Protein AF-A0A1G0B7G6-F1 (afdb_monomer)

Sequence (180 aa):
MRALSLTFMVLAFLVGGFCAGILFKNIDNRMGSDGDPKKTDEVYQLVENAKKQVETFKKQGIDVTKVDDPQIQEYLELIESVPPRWQVDYAGNTGIVLAALALVMVVVAFIKKALVTPLSILVALLSIVLWYITPYMEEGTFSGANPKTIALIACIGLMVCAACAFMSYKLHLKKSQVTV

Radius of gyration: 21.93 Å; Cα contacts (8 Å, |Δi|>4): 231; chains: 1; bounding box: 55×28×69 Å

Nearest PDB structures (foldseek):
  6n1l-assembly1_A  TM=2.478E-01  e=7.508E+00  Borreliella burgdorferi B31
  8i7o-assembly1_B7  TM=2.187E-01  e=4.821E+00  Mus musculus

Secondary structure (DSSP, 8-state):
-HHHHHHHHHHHHHHHHHHHHHHHHHHHHHTT-TT-HHHHHHHHHHHHHHHHHHHHHHHTT--TTS---HHHHHHHHHHHHSPPHHHHHHHHHHHHHHHHHHHHHHHHHHHT-TTHHHHHHHHHHHHHHHHHHSPP----SS-S--HHHHHHHHHHHHHHHHHHHHHHHHHHHHHHHH--

Mean predicted aligned error: 8.17 Å

pLDDT: mean 82.42, std 9.41, range [48.12, 93.75]

Solvent-accessible surface area (backbone atoms only — not comparable to full-atom values): 9173 Å² total; per-residue (Å²): 110,53,68,58,30,51,54,51,18,51,53,22,35,58,54,6,29,47,35,22,48,46,41,36,52,52,50,32,30,51,68,71,20,75,61,38,68,68,49,46,51,52,53,52,50,51,38,52,53,35,49,55,50,55,51,50,41,46,74,72,70,44,62,75,92,76,52,92,44,71,68,58,49,50,37,49,50,50,50,69,67,51,74,60,66,65,41,53,54,51,30,24,54,47,19,42,53,49,26,53,51,50,50,52,36,55,54,33,40,73,72,62,45,77,65,24,48,65,45,23,54,49,47,37,53,51,30,51,51,42,32,68,53,30,55,81,49,76,93,57,99,40,79,77,77,41,50,33,55,40,29,44,51,12,24,56,20,35,37,51,18,23,53,24,39,37,50,33,47,53,52,47,53,56,52,56,66,74,75,110

Structure (mmCIF, N/CA/C/O backbone):
data_AF-A0A1G0B7G6-F1
#
_entry.id   AF-A0A1G0B7G6-F1
#
loop_
_atom_site.group_PDB
_atom_site.id
_atom_site.type_symbol
_atom_site.label_atom_id
_atom_site.label_alt_id
_atom_site.label_comp_id
_atom_site.label_asym_id
_atom_site.label_entity_id
_atom_site.label_seq_id
_atom_site.pdbx_PDB_ins_code
_atom_site.Cartn_x
_atom_site.Cartn_y
_atom_site.Cartn_z
_atom_site.occupancy
_atom_site.B_iso_or_equiv
_atom_site.auth_seq_id
_atom_site.auth_comp_id
_atom_site.auth_asym_id
_atom_site.auth_atom_id
_atom_site.pdbx_PDB_model_num
ATOM 1 N N . MET A 1 1 ? -9.251 -0.229 29.993 1.00 77.94 1 MET A N 1
ATOM 2 C CA . MET A 1 1 ? -8.854 -1.007 28.793 1.00 77.94 1 MET A CA 1
ATOM 3 C C . MET A 1 1 ? -9.493 -0.511 27.500 1.00 77.94 1 MET A C 1
ATOM 5 O O . MET A 1 1 ? -8.747 -0.184 26.595 1.00 77.94 1 MET A O 1
ATOM 9 N N . ARG A 1 2 ? -10.825 -0.369 27.397 1.00 79.38 2 ARG A N 1
ATOM 10 C CA . ARG A 1 2 ? -11.465 0.048 26.132 1.00 79.38 2 ARG A CA 1
ATOM 11 C C . ARG A 1 2 ? -11.004 1.412 25.587 1.00 79.38 2 ARG A C 1
ATOM 13 O O . ARG A 1 2 ? -10.748 1.526 24.394 1.00 79.38 2 ARG A O 1
ATOM 20 N N . ALA A 1 3 ? -10.902 2.426 26.449 1.00 81.88 3 ALA A N 1
ATOM 21 C CA . ALA A 1 3 ? -10.432 3.756 26.048 1.00 81.88 3 ALA A CA 1
ATOM 22 C C . ALA A 1 3 ? -9.011 3.698 25.464 1.00 81.88 3 ALA A C 1
ATOM 24 O O . ALA A 1 3 ? -8.780 4.215 24.382 1.00 81.88 3 ALA A O 1
ATOM 25 N N . LEU A 1 4 ? -8.114 2.949 26.115 1.00 85.19 4 LEU A N 1
ATOM 26 C CA . LEU A 1 4 ? -6.748 2.716 25.647 1.00 85.19 4 LEU A CA 1
ATOM 27 C C . LEU A 1 4 ? -6.724 2.088 24.241 1.00 85.19 4 LEU A C 1
ATOM 29 O O . LEU A 1 4 ? -6.042 2.593 23.357 1.00 85.19 4 LEU A O 1
ATOM 33 N N . SER A 1 5 ? -7.518 1.035 24.002 1.00 85.38 5 SER A N 1
ATOM 34 C CA . SER A 1 5 ? -7.620 0.411 22.673 1.00 85.38 5 SER A CA 1
ATOM 35 C C . SER A 1 5 ? -8.183 1.355 21.606 1.00 85.38 5 SER A C 1
ATOM 37 O O . SER A 1 5 ? -7.753 1.283 20.463 1.00 85.38 5 SER A O 1
ATOM 39 N N . LEU A 1 6 ? -9.100 2.265 21.956 1.00 86.06 6 LEU A N 1
ATOM 40 C CA . LEU A 1 6 ? -9.596 3.276 21.014 1.00 86.06 6 LEU A CA 1
ATOM 41 C C . LEU A 1 6 ? -8.517 4.315 20.683 1.00 86.06 6 LEU A C 1
ATOM 43 O O . LEU A 1 6 ? -8.366 4.668 19.519 1.00 86.06 6 LEU A O 1
ATOM 47 N N . THR A 1 7 ? -7.736 4.761 21.670 1.00 88.56 7 THR A N 1
ATOM 48 C CA . THR A 1 7 ? -6.619 5.689 21.442 1.00 88.56 7 THR A CA 1
ATOM 49 C C . THR A 1 7 ? -5.568 5.076 20.517 1.00 88.56 7 THR A C 1
ATOM 51 O O . THR A 1 7 ? -5.202 5.692 19.519 1.00 88.56 7 THR A O 1
ATOM 54 N N . PHE A 1 8 ? -5.131 3.842 20.793 1.00 89.31 8 PHE A N 1
ATOM 55 C CA . PHE A 1 8 ? -4.179 3.138 19.928 1.00 89.31 8 PHE A CA 1
ATOM 56 C C . PHE A 1 8 ? -4.735 2.891 18.526 1.00 89.31 8 PHE A C 1
ATOM 58 O O . PHE A 1 8 ? -4.009 3.070 17.555 1.00 89.31 8 PHE A O 1
ATOM 65 N N . MET A 1 9 ? -6.020 2.549 18.407 1.00 92.00 9 MET A N 1
ATOM 66 C CA . MET A 1 9 ? -6.686 2.393 17.113 1.00 92.00 9 MET A CA 1
ATOM 67 C C . MET A 1 9 ? -6.613 3.680 16.283 1.00 92.00 9 MET A C 1
ATOM 69 O O . MET A 1 9 ? -6.248 3.625 15.114 1.00 92.00 9 MET A O 1
ATOM 73 N N . VAL A 1 10 ? -6.923 4.839 16.877 1.00 91.00 10 VAL A N 1
ATOM 74 C CA . VAL A 1 10 ? -6.877 6.130 16.170 1.00 91.00 10 VAL A CA 1
ATOM 75 C C . VAL A 1 10 ? -5.448 6.478 15.755 1.00 91.00 10 VAL A C 1
ATOM 77 O O . VAL A 1 10 ? -5.235 6.855 14.608 1.00 91.00 10 VAL A O 1
ATOM 80 N N . LEU A 1 11 ? -4.460 6.301 16.636 1.00 92.31 11 LEU A N 1
ATOM 81 C CA . LEU A 1 11 ? -3.053 6.555 16.297 1.00 92.31 11 LEU A CA 1
ATOM 82 C C . LEU A 1 11 ? -2.561 5.636 15.170 1.00 92.31 11 LEU A C 1
ATOM 84 O O . LEU A 1 11 ? -1.946 6.101 14.213 1.00 92.31 11 LEU A O 1
ATOM 88 N N . ALA A 1 12 ? -2.881 4.344 15.250 1.00 91.06 12 ALA A N 1
ATOM 89 C CA . ALA A 1 12 ? -2.509 3.364 14.238 1.00 91.06 12 ALA A CA 1
ATOM 90 C C . ALA A 1 12 ? -3.203 3.636 12.893 1.00 91.06 12 ALA A C 1
ATOM 92 O O . ALA A 1 12 ? -2.583 3.485 11.842 1.00 91.06 12 ALA A O 1
ATOM 93 N N . PHE A 1 13 ? -4.456 4.105 12.916 1.00 91.62 13 PHE A N 1
ATOM 94 C CA . PHE A 1 13 ? -5.159 4.587 11.729 1.00 91.62 13 PHE A CA 1
ATOM 95 C C . PHE A 1 13 ? -4.497 5.827 11.126 1.00 91.62 13 PHE A C 1
ATOM 97 O O . PHE A 1 13 ? -4.323 5.875 9.914 1.00 91.62 13 PHE A O 1
ATOM 104 N N . LEU A 1 14 ? -4.114 6.816 11.936 1.00 92.25 14 LEU A N 1
ATOM 105 C CA . LEU A 1 14 ? -3.483 8.034 11.424 1.00 92.25 14 LEU A CA 1
ATOM 106 C C . LEU A 1 14 ? -2.174 7.720 10.700 1.00 92.25 14 LEU A C 1
ATOM 108 O O . LEU A 1 14 ? -1.944 8.252 9.622 1.00 92.25 14 LEU A O 1
ATOM 112 N N . VAL A 1 15 ? -1.355 6.819 11.244 1.00 92.06 15 VAL A N 1
ATOM 113 C CA . VAL A 1 15 ? -0.114 6.391 10.585 1.00 92.06 15 VAL A CA 1
ATOM 114 C C . VAL A 1 15 ? -0.421 5.504 9.376 1.00 92.06 15 VAL A C 1
ATOM 116 O O . VAL A 1 15 ? -0.043 5.825 8.252 1.00 92.06 15 VAL A O 1
ATOM 119 N N . GLY A 1 16 ? -1.141 4.398 9.581 1.00 88.50 16 GLY A N 1
ATOM 120 C CA . GLY A 1 16 ? -1.346 3.392 8.541 1.00 88.50 16 GLY A CA 1
ATOM 121 C C . GLY A 1 16 ? -2.246 3.862 7.397 1.00 88.50 16 GLY A C 1
ATOM 122 O O . GLY A 1 16 ? -1.955 3.615 6.230 1.00 88.50 16 GLY A O 1
ATOM 123 N N . GLY A 1 17 ? -3.317 4.584 7.724 1.00 87.69 17 GLY A N 1
ATOM 124 C CA . GLY A 1 17 ? -4.255 5.158 6.764 1.00 87.69 17 GLY A CA 1
ATOM 125 C C . GLY A 1 17 ? -3.644 6.296 5.951 1.00 87.69 17 GLY A C 1
ATOM 126 O O . GLY A 1 17 ? -3.874 6.357 4.746 1.00 87.69 17 GLY A O 1
ATOM 127 N N . PHE A 1 18 ? -2.815 7.150 6.565 1.00 89.69 18 PHE A N 1
ATOM 128 C CA . PHE A 1 18 ? -2.079 8.174 5.822 1.00 89.69 18 PHE A CA 1
ATOM 129 C C . PHE A 1 18 ? -1.090 7.535 4.844 1.00 89.69 18 PHE A C 1
ATOM 131 O O . PHE A 1 18 ? -1.139 7.848 3.658 1.00 89.69 18 PHE A O 1
ATOM 138 N N . CYS A 1 19 ? -0.270 6.580 5.301 1.00 88.94 19 CYS A N 1
ATOM 139 C CA . CYS A 1 19 ? 0.670 5.852 4.441 1.00 88.94 19 CYS A CA 1
ATOM 140 C C . CYS A 1 19 ? -0.028 5.125 3.278 1.00 88.94 19 CYS A C 1
ATOM 142 O O . CYS A 1 19 ? 0.453 5.191 2.150 1.00 88.94 19 CYS A O 1
ATOM 144 N N . ALA A 1 20 ? -1.174 4.478 3.522 1.00 87.44 20 ALA A N 1
ATOM 145 C CA . ALA A 1 20 ? -1.963 3.841 2.466 1.00 87.44 20 ALA A CA 1
ATOM 146 C C . ALA A 1 20 ? -2.525 4.862 1.460 1.00 87.44 20 ALA A C 1
ATOM 148 O O . ALA A 1 20 ? -2.499 4.619 0.256 1.00 87.44 20 ALA A O 1
ATOM 149 N N . GLY A 1 21 ? -3.005 6.013 1.941 1.00 84.12 21 GLY A N 1
ATOM 150 C CA . GLY A 1 21 ? -3.612 7.048 1.102 1.00 84.12 21 GLY A CA 1
ATOM 151 C C . GLY A 1 21 ? -2.616 7.815 0.228 1.00 84.12 21 GLY A C 1
ATOM 152 O O . GLY A 1 21 ? -2.961 8.208 -0.884 1.00 84.12 21 GLY A O 1
ATOM 153 N N . ILE A 1 22 ? -1.377 8.014 0.690 1.00 86.12 22 ILE A N 1
ATOM 154 C CA . ILE A 1 22 ? -0.333 8.705 -0.090 1.00 86.12 22 ILE A CA 1
ATOM 155 C C . ILE A 1 22 ? 0.444 7.778 -1.031 1.00 86.12 22 ILE A C 1
ATOM 157 O O . ILE A 1 22 ? 1.288 8.260 -1.786 1.00 86.12 22 ILE A O 1
ATOM 161 N N . LEU A 1 23 ? 0.183 6.466 -0.991 1.00 84.69 23 LEU A N 1
ATOM 162 C CA . LEU A 1 23 ? 0.963 5.461 -1.715 1.00 84.69 23 LEU A CA 1
ATOM 163 C C . LEU A 1 23 ? 1.022 5.745 -3.224 1.00 84.69 23 LEU A C 1
ATOM 165 O O . LEU A 1 23 ? 2.101 5.708 -3.803 1.00 84.69 23 LEU A O 1
ATOM 169 N N . PHE A 1 24 ? -0.117 6.094 -3.831 1.00 80.75 24 PHE A N 1
ATOM 170 C CA . PHE A 1 24 ? -0.214 6.444 -5.252 1.00 80.75 24 PHE A CA 1
ATOM 171 C C . PHE A 1 24 ? 0.695 7.627 -5.615 1.00 80.75 24 PHE A C 1
ATOM 173 O O . PHE A 1 24 ? 1.560 7.505 -6.472 1.00 80.75 24 PHE A O 1
ATOM 180 N N . LYS A 1 25 ? 0.595 8.734 -4.866 1.00 80.00 25 LYS A N 1
ATOM 181 C CA . LYS A 1 25 ? 1.437 9.920 -5.087 1.00 80.00 25 LYS A CA 1
ATOM 182 C C . LYS A 1 25 ? 2.924 9.624 -4.908 1.00 80.00 25 LYS A C 1
ATOM 184 O O . LYS A 1 25 ? 3.750 10.182 -5.616 1.00 80.00 25 LYS A O 1
ATOM 189 N N . ASN A 1 26 ? 3.277 8.760 -3.956 1.00 82.56 26 ASN A N 1
ATOM 190 C CA . ASN A 1 26 ? 4.670 8.370 -3.756 1.00 82.56 26 ASN A CA 1
ATOM 191 C C . ASN A 1 26 ? 5.207 7.533 -4.924 1.00 82.56 26 ASN A C 1
ATOM 193 O O . ASN A 1 26 ? 6.376 7.665 -5.277 1.00 82.56 26 ASN A O 1
ATOM 197 N N . ILE A 1 27 ? 4.367 6.679 -5.512 1.00 77.62 27 ILE A N 1
ATOM 198 C CA . ILE A 1 27 ? 4.718 5.915 -6.709 1.00 77.62 27 ILE A CA 1
ATOM 199 C C . ILE A 1 27 ? 4.919 6.863 -7.901 1.00 77.62 27 ILE A C 1
ATOM 201 O O . ILE A 1 27 ? 5.975 6.810 -8.526 1.00 77.62 27 ILE A O 1
ATOM 205 N N . ASP A 1 28 ? 3.985 7.783 -8.152 1.00 75.88 28 ASP A N 1
ATOM 206 C CA . ASP A 1 28 ? 4.083 8.741 -9.264 1.00 75.88 28 ASP A CA 1
ATOM 207 C C . ASP A 1 28 ? 5.302 9.661 -9.157 1.00 75.88 28 ASP A C 1
ATOM 209 O O . ASP A 1 28 ? 6.012 9.892 -10.138 1.00 75.88 28 ASP A O 1
ATOM 213 N N . ASN A 1 29 ? 5.585 10.166 -7.954 1.00 76.06 29 ASN A N 1
ATOM 214 C CA . ASN A 1 29 ? 6.753 11.013 -7.716 1.00 76.06 29 ASN A CA 1
ATOM 215 C C . ASN A 1 29 ? 8.062 10.264 -7.986 1.00 76.06 29 ASN A C 1
ATOM 217 O O . ASN A 1 29 ? 9.001 10.841 -8.529 1.00 76.06 29 ASN A O 1
ATOM 221 N N . ARG A 1 30 ? 8.125 8.968 -7.654 1.00 74.75 30 ARG A N 1
ATOM 222 C CA . ARG A 1 30 ? 9.309 8.144 -7.922 1.00 74.75 30 ARG A CA 1
ATOM 223 C C . ARG A 1 30 ? 9.503 7.797 -9.392 1.00 74.75 30 ARG A C 1
ATOM 225 O O . ARG A 1 30 ? 10.630 7.540 -9.791 1.00 74.75 30 ARG A O 1
ATOM 232 N N . MET A 1 31 ? 8.448 7.865 -10.198 1.00 72.44 31 MET A N 1
ATOM 233 C CA . MET A 1 31 ? 8.542 7.780 -11.658 1.00 72.44 31 MET A CA 1
ATOM 234 C C . MET A 1 31 ? 8.931 9.125 -12.305 1.00 72.44 31 MET A C 1
ATOM 236 O O . MET A 1 31 ? 8.799 9.277 -13.515 1.00 72.44 31 MET A O 1
ATOM 240 N N . GLY A 1 32 ? 9.345 10.136 -11.526 1.00 69.88 32 GLY A N 1
ATOM 241 C CA . GLY A 1 32 ? 9.714 11.461 -12.043 1.00 69.88 32 GLY A CA 1
ATOM 242 C C . GLY A 1 32 ? 8.537 12.253 -12.621 1.00 69.88 32 GLY A C 1
ATOM 243 O O . GLY A 1 32 ? 8.725 13.234 -13.340 1.00 69.88 32 GLY A O 1
ATOM 244 N N . SER A 1 33 ? 7.309 11.817 -12.331 1.00 68.50 33 SER A N 1
ATOM 245 C CA . SER A 1 33 ? 6.094 12.407 -12.891 1.00 68.50 33 SER A CA 1
ATOM 246 C C . SER A 1 33 ? 5.519 13.528 -12.023 1.00 68.50 33 SER A C 1
ATOM 248 O O . SER A 1 33 ? 4.622 14.226 -12.476 1.00 68.50 33 SER A O 1
ATOM 250 N N . ASP A 1 34 ? 6.009 13.722 -10.792 1.00 69.44 34 ASP A N 1
ATOM 251 C CA . ASP A 1 34 ? 5.495 14.699 -9.809 1.00 69.44 34 ASP A CA 1
ATOM 252 C C . ASP A 1 34 ? 3.969 14.613 -9.562 1.00 69.44 34 ASP A C 1
ATOM 254 O O . ASP A 1 34 ? 3.322 15.598 -9.197 1.00 69.44 34 ASP A O 1
ATOM 258 N N . GLY A 1 35 ? 3.363 13.443 -9.796 1.00 65.50 35 GLY A N 1
ATOM 259 C CA . GLY A 1 35 ? 1.908 13.263 -9.754 1.00 65.50 35 GLY A CA 1
ATOM 260 C C . GLY A 1 35 ? 1.153 13.848 -10.956 1.00 65.50 35 GLY A 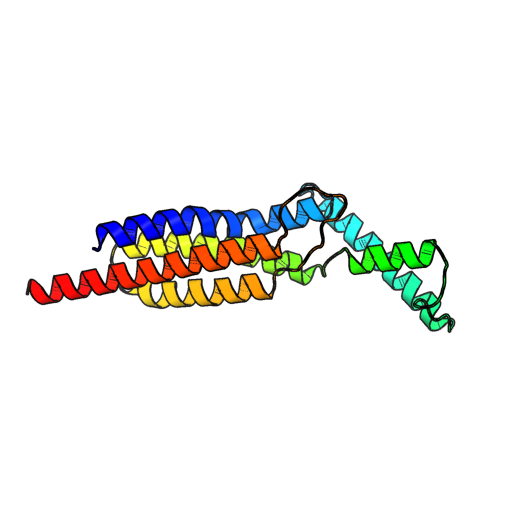C 1
ATOM 261 O O . GLY A 1 35 ? -0.073 13.953 -10.898 1.00 65.50 35 GLY A O 1
ATOM 262 N N . ASP A 1 36 ? 1.851 14.245 -12.027 1.00 74.19 36 ASP A N 1
ATOM 263 C CA . ASP A 1 36 ? 1.252 14.612 -13.310 1.00 74.19 36 ASP A CA 1
ATOM 264 C C . ASP A 1 36 ? 0.989 13.347 -14.149 1.00 74.19 36 ASP A C 1
ATOM 266 O O . ASP A 1 36 ? 1.938 12.728 -14.649 1.00 74.19 36 ASP A O 1
ATOM 270 N N . PRO A 1 37 ? -0.286 12.970 -14.363 1.00 72.19 37 PRO A N 1
ATOM 271 C CA . PRO A 1 37 ? -0.631 11.771 -15.119 1.00 72.19 37 PRO A CA 1
ATOM 272 C C . PRO A 1 37 ? -0.104 11.799 -16.560 1.00 72.19 37 PRO A C 1
ATOM 274 O O . P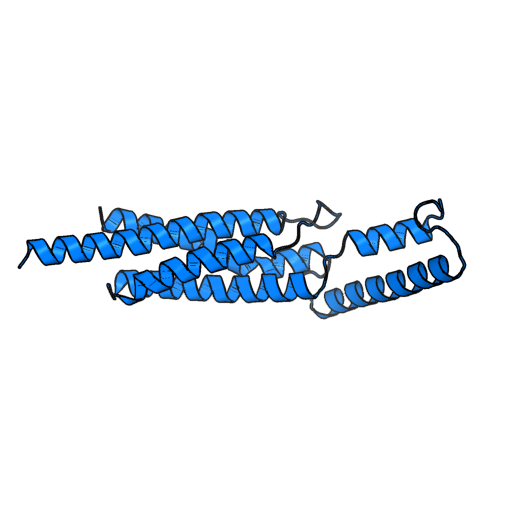RO A 1 37 ? 0.163 10.741 -17.124 1.00 72.19 37 PRO A O 1
ATOM 277 N N . LYS A 1 38 ? 0.103 12.984 -17.156 1.00 76.94 38 LYS A N 1
ATOM 278 C CA . LYS A 1 38 ? 0.645 13.095 -18.520 1.00 76.94 38 LYS A CA 1
ATOM 279 C C . LYS A 1 38 ? 2.103 12.657 -18.588 1.00 76.94 38 LYS A C 1
ATOM 281 O O . LYS A 1 38 ? 2.470 11.917 -19.494 1.00 76.94 38 LYS A O 1
ATOM 286 N N . LYS A 1 39 ? 2.916 13.061 -17.608 1.00 78.00 39 LYS A N 1
ATOM 287 C CA . LYS A 1 39 ? 4.318 12.633 -17.514 1.00 78.00 39 LYS A CA 1
ATOM 288 C C . LYS A 1 39 ? 4.419 11.134 -17.245 1.00 78.00 39 LYS A C 1
ATOM 290 O O . LYS A 1 39 ? 5.270 10.463 -17.818 1.00 78.00 39 LYS A O 1
ATOM 295 N N . THR A 1 40 ? 3.521 10.593 -16.424 1.00 76.81 40 THR A N 1
ATOM 296 C CA . THR A 1 40 ? 3.454 9.146 -16.183 1.00 76.81 40 THR A CA 1
ATOM 297 C C . THR A 1 40 ? 3.136 8.379 -17.468 1.00 76.81 40 THR A C 1
ATOM 299 O O . THR A 1 40 ? 3.770 7.364 -17.754 1.00 76.81 40 THR A O 1
ATOM 302 N N . ASP A 1 41 ? 2.206 8.880 -18.285 1.00 80.56 41 ASP A N 1
ATOM 303 C CA . ASP A 1 41 ? 1.911 8.301 -19.598 1.00 80.56 41 ASP A CA 1
ATOM 304 C C . ASP A 1 41 ? 3.106 8.379 -20.563 1.00 80.56 41 ASP A C 1
ATOM 306 O O . ASP A 1 41 ? 3.379 7.404 -21.265 1.00 80.56 41 ASP A O 1
ATOM 310 N N . GLU A 1 42 ? 3.852 9.487 -20.572 1.00 82.38 42 GLU A N 1
ATOM 311 C CA . GLU A 1 42 ? 5.079 9.633 -21.369 1.00 82.38 42 GLU A CA 1
ATOM 312 C C . GLU A 1 42 ? 6.147 8.603 -20.969 1.00 82.38 42 GLU A C 1
ATOM 314 O O . GLU A 1 42 ? 6.714 7.936 -21.837 1.00 82.38 42 GLU A O 1
ATOM 319 N N . VAL A 1 43 ? 6.368 8.390 -19.666 1.00 81.69 43 VAL A N 1
ATOM 320 C CA . VAL A 1 43 ? 7.292 7.358 -19.158 1.00 81.69 43 VAL A CA 1
ATOM 321 C C . VAL A 1 43 ? 6.861 5.966 -19.625 1.00 81.69 43 VAL A C 1
ATOM 323 O O . VAL A 1 43 ? 7.681 5.194 -20.127 1.00 81.69 43 VAL A O 1
ATOM 326 N N . TYR A 1 44 ? 5.568 5.644 -19.541 1.00 82.75 44 TYR A N 1
ATOM 327 C CA . TYR A 1 44 ? 5.067 4.356 -20.022 1.00 82.75 44 TYR A CA 1
ATOM 328 C C . TYR A 1 44 ? 5.198 4.185 -21.541 1.00 82.75 44 TYR A C 1
ATOM 330 O O . TYR A 1 44 ? 5.496 3.078 -21.996 1.00 82.75 44 TYR A O 1
ATOM 338 N N . GLN A 1 45 ? 5.043 5.252 -22.330 1.00 84.44 45 GLN A N 1
ATOM 339 C CA . GLN A 1 45 ? 5.292 5.211 -23.774 1.00 84.44 45 GLN A CA 1
ATOM 340 C C . GLN A 1 45 ? 6.770 4.969 -24.099 1.00 84.44 45 GLN A C 1
ATOM 342 O O . GLN A 1 45 ? 7.077 4.176 -24.992 1.00 84.44 45 GLN A O 1
ATOM 347 N N . LEU A 1 46 ? 7.693 5.599 -23.363 1.00 84.06 46 LEU A N 1
ATOM 348 C CA . LEU A 1 46 ? 9.131 5.363 -23.516 1.00 84.06 46 LEU A CA 1
ATOM 349 C C . LEU A 1 46 ? 9.490 3.900 -23.225 1.00 84.06 46 LEU A C 1
ATOM 351 O O . LEU A 1 46 ? 10.186 3.274 -24.024 1.00 84.06 46 LEU A O 1
ATOM 355 N N . VAL A 1 47 ? 8.943 3.324 -22.150 1.00 84.75 47 VAL A N 1
ATOM 356 C CA . VAL A 1 47 ? 9.124 1.902 -21.808 1.00 84.75 47 VAL A CA 1
ATOM 357 C C . VAL A 1 47 ? 8.553 0.985 -22.892 1.00 84.75 47 VAL A C 1
ATOM 359 O O . VAL A 1 47 ? 9.163 -0.030 -23.227 1.00 84.75 47 VAL A O 1
ATOM 362 N N . GLU A 1 48 ? 7.393 1.306 -23.468 1.00 87.25 48 GLU A N 1
ATOM 363 C CA . GLU A 1 48 ? 6.806 0.495 -24.540 1.00 87.25 48 GLU A CA 1
ATOM 364 C C . GLU A 1 48 ? 7.654 0.534 -25.821 1.00 87.25 48 GLU A C 1
ATOM 366 O O . GLU A 1 48 ? 7.875 -0.499 -26.460 1.00 87.25 48 GLU A O 1
ATOM 371 N N . ASN A 1 49 ? 8.184 1.707 -26.171 1.00 86.31 49 ASN A N 1
ATOM 372 C CA . ASN A 1 49 ? 9.096 1.866 -27.301 1.00 86.31 49 ASN A CA 1
ATOM 373 C C . ASN A 1 49 ? 10.417 1.123 -27.064 1.00 86.31 49 ASN A C 1
ATOM 375 O O . ASN A 1 49 ? 10.876 0.404 -27.953 1.00 86.31 49 ASN A O 1
ATOM 379 N N . ALA A 1 50 ? 10.985 1.222 -25.859 1.00 83.00 50 ALA A N 1
ATOM 380 C CA . ALA A 1 50 ? 12.165 0.466 -25.448 1.00 83.00 50 ALA A CA 1
ATOM 381 C C . ALA A 1 50 ? 11.924 -1.051 -25.558 1.00 83.00 50 ALA A C 1
ATOM 383 O O . ALA A 1 50 ? 12.727 -1.765 -26.158 1.00 83.00 50 ALA A O 1
ATOM 384 N N . LYS A 1 51 ? 10.769 -1.552 -25.092 1.00 83.75 51 LYS A N 1
ATOM 385 C CA . LYS A 1 51 ? 10.388 -2.971 -25.232 1.00 83.75 51 LYS A CA 1
ATOM 386 C C . LYS A 1 51 ? 10.326 -3.415 -26.691 1.00 83.75 51 LYS A C 1
ATOM 388 O O . LYS A 1 51 ? 10.872 -4.465 -27.021 1.00 83.75 51 LYS A O 1
ATOM 393 N N . LYS A 1 52 ? 9.715 -2.617 -27.573 1.00 86.88 52 LYS A N 1
ATOM 394 C CA . LYS A 1 52 ? 9.645 -2.915 -29.017 1.00 86.88 52 LYS A CA 1
ATOM 395 C C . LYS A 1 52 ? 11.031 -2.972 -29.662 1.00 86.88 52 LYS A C 1
ATOM 397 O O . LYS A 1 52 ? 11.283 -3.856 -30.484 1.00 86.88 52 LYS A O 1
ATOM 402 N N . GLN A 1 53 ? 11.936 -2.069 -29.285 1.00 82.12 53 GLN A N 1
ATOM 403 C CA . GLN A 1 53 ? 13.315 -2.080 -29.777 1.00 82.12 53 GLN A CA 1
ATOM 404 C C . GLN A 1 53 ? 14.077 -3.316 -29.286 1.00 82.12 53 GLN A C 1
ATOM 406 O O . GLN A 1 53 ? 14.628 -4.054 -30.102 1.00 82.12 53 GLN A O 1
ATOM 411 N N . VAL A 1 54 ? 14.012 -3.625 -27.987 1.00 82.31 54 VAL A N 1
ATOM 412 C CA . VAL A 1 54 ? 14.626 -4.829 -27.400 1.00 82.31 54 VAL A CA 1
ATOM 413 C C . VAL A 1 54 ? 14.085 -6.111 -28.047 1.00 82.31 54 VAL A C 1
ATOM 415 O O . VAL A 1 54 ? 14.855 -7.017 -28.365 1.00 82.31 54 VAL A O 1
ATOM 418 N N . GLU A 1 55 ? 12.778 -6.205 -28.303 1.00 85.06 55 GLU A N 1
ATOM 419 C CA . GLU A 1 55 ? 12.192 -7.337 -29.032 1.00 85.06 55 GLU A CA 1
ATOM 420 C C . GLU A 1 55 ? 12.681 -7.434 -30.481 1.00 85.06 55 GLU A C 1
ATOM 422 O O . GLU A 1 55 ? 12.862 -8.540 -30.993 1.00 85.06 55 GLU A O 1
ATOM 427 N N . THR A 1 56 ? 12.904 -6.300 -31.145 1.00 84.44 56 THR A N 1
ATOM 428 C CA . THR A 1 56 ? 13.439 -6.264 -32.512 1.00 84.44 56 THR A CA 1
ATOM 429 C C . THR A 1 56 ? 14.874 -6.786 -32.541 1.00 84.44 56 THR A C 1
ATOM 431 O O . THR A 1 56 ? 15.176 -7.657 -33.357 1.00 84.44 56 THR A O 1
ATOM 434 N N . PHE A 1 57 ? 15.723 -6.363 -31.599 1.00 80.12 57 PHE A N 1
ATOM 435 C CA . PHE A 1 57 ? 17.080 -6.896 -31.446 1.00 80.12 57 PHE A CA 1
ATOM 436 C C . PHE A 1 57 ? 17.079 -8.402 -31.132 1.00 80.12 57 PHE A C 1
ATOM 438 O O . PHE A 1 57 ? 17.799 -9.164 -31.778 1.00 80.12 57 PHE A O 1
ATOM 445 N N . LYS A 1 58 ? 16.193 -8.875 -30.239 1.00 80.25 58 LYS A N 1
ATOM 446 C CA . LYS A 1 58 ? 16.021 -10.320 -29.979 1.00 80.25 58 LYS A CA 1
ATOM 447 C C . LYS A 1 58 ? 15.638 -11.095 -31.241 1.00 80.25 58 LYS A C 1
ATOM 449 O O . LYS A 1 58 ? 16.188 -12.164 -31.496 1.00 80.25 58 LYS A O 1
ATOM 454 N N . LYS A 1 59 ? 14.710 -10.567 -32.048 1.00 84.06 59 LYS A N 1
ATOM 455 C CA . LYS A 1 59 ? 14.278 -11.187 -33.317 1.00 84.06 59 LYS A CA 1
ATOM 456 C C . LYS A 1 59 ? 15.387 -11.217 -34.371 1.00 84.06 59 LYS A C 1
ATOM 458 O O . LYS A 1 59 ? 15.387 -12.113 -35.208 1.00 84.06 59 LYS A O 1
ATOM 463 N N . GLN A 1 60 ? 16.334 -10.284 -34.312 1.00 80.62 60 GLN A N 1
ATOM 464 C CA . GLN A 1 60 ? 17.536 -10.267 -35.152 1.00 80.62 60 GLN A CA 1
ATOM 465 C C . GLN A 1 60 ? 18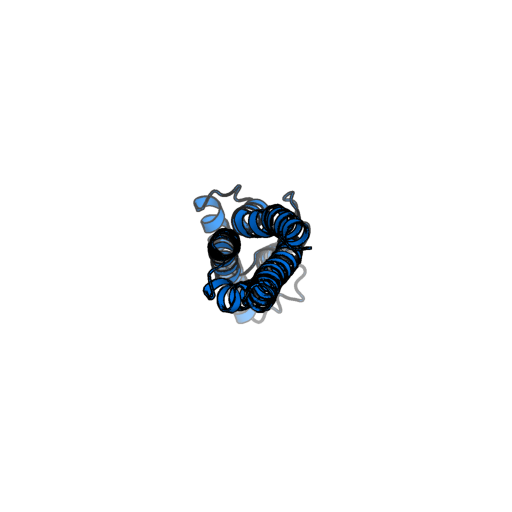.622 -11.252 -34.677 1.00 80.62 60 GLN A C 1
ATOM 467 O O . GLN A 1 60 ? 19.681 -11.333 -35.293 1.00 80.62 60 GLN A O 1
ATOM 472 N N . GLY A 1 61 ? 18.371 -12.023 -33.611 1.00 72.94 61 GLY A N 1
ATOM 473 C CA . GLY A 1 61 ? 19.321 -12.993 -33.060 1.00 72.94 61 GLY A CA 1
ATOM 474 C C . GLY A 1 61 ? 20.391 -12.372 -32.160 1.00 72.94 61 GLY A C 1
ATOM 475 O O . GLY A 1 61 ? 21.339 -13.058 -31.783 1.00 72.94 61 GLY A O 1
ATOM 476 N N . ILE A 1 62 ? 20.247 -11.092 -31.806 1.00 72.25 62 ILE A N 1
ATOM 477 C CA . ILE A 1 62 ? 21.155 -10.389 -30.904 1.00 72.25 62 ILE A CA 1
ATOM 478 C C . ILE A 1 62 ? 20.750 -10.724 -29.462 1.00 72.25 62 ILE A C 1
ATOM 480 O O . ILE A 1 62 ? 19.630 -10.440 -29.027 1.00 72.25 62 ILE A O 1
ATOM 484 N N . ASP A 1 63 ? 21.666 -11.335 -28.708 1.00 69.56 63 ASP A N 1
ATOM 485 C CA . ASP A 1 63 ? 21.484 -11.576 -27.276 1.00 69.56 63 ASP A CA 1
ATOM 486 C C . ASP A 1 63 ? 21.671 -10.259 -26.511 1.00 69.56 63 ASP A C 1
ATOM 488 O O . ASP A 1 63 ? 22.758 -9.935 -26.045 1.00 69.56 63 ASP A O 1
ATOM 492 N N . VAL A 1 64 ? 20.587 -9.489 -26.399 1.00 64.06 64 VAL A N 1
ATOM 493 C CA . VAL A 1 64 ? 20.497 -8.186 -25.707 1.00 64.06 64 VAL A CA 1
ATOM 494 C C . VAL A 1 64 ? 21.018 -8.196 -24.265 1.00 64.06 64 VAL A C 1
ATOM 496 O O . VAL A 1 64 ? 21.310 -7.133 -23.741 1.00 64.06 64 VAL A O 1
ATOM 499 N N . THR A 1 65 ? 21.173 -9.362 -23.627 1.00 63.66 65 THR A N 1
ATOM 500 C CA . THR A 1 65 ? 21.760 -9.464 -22.275 1.00 63.66 65 THR A CA 1
ATOM 501 C C . THR A 1 65 ? 23.288 -9.547 -22.257 1.00 63.66 65 THR A C 1
ATOM 503 O O . THR A 1 65 ? 23.891 -9.464 -21.192 1.00 63.66 65 THR A O 1
ATOM 506 N N . LYS A 1 66 ? 23.926 -9.710 -23.422 1.00 62.62 66 LYS A N 1
ATOM 507 C CA . LYS A 1 66 ? 25.387 -9.826 -23.582 1.00 62.62 66 LYS A CA 1
ATOM 508 C C . LYS A 1 66 ? 25.995 -8.727 -24.453 1.00 62.62 66 LYS A C 1
ATOM 510 O O . LYS A 1 66 ? 27.176 -8.794 -24.785 1.00 62.62 66 LYS A O 1
ATOM 515 N N . VAL A 1 67 ? 25.185 -7.762 -24.876 1.00 63.97 67 VAL A N 1
ATOM 516 C CA . VAL A 1 67 ? 25.606 -6.684 -25.769 1.00 63.97 67 VAL A CA 1
ATOM 517 C C . VAL A 1 67 ? 25.967 -5.473 -24.921 1.00 63.97 67 VAL A C 1
ATOM 519 O O . VAL A 1 67 ? 25.114 -4.918 -24.237 1.00 63.97 67 VAL A O 1
ATOM 522 N N . ASP A 1 68 ? 27.231 -5.063 -24.993 1.00 64.06 68 ASP A N 1
ATOM 523 C CA . ASP A 1 68 ? 27.787 -3.878 -24.319 1.00 64.06 68 ASP A CA 1
ATOM 524 C C . ASP A 1 68 ? 27.433 -2.566 -25.057 1.00 64.06 68 ASP A C 1
ATOM 526 O O . ASP A 1 68 ? 28.211 -1.615 -25.096 1.00 64.06 68 ASP A O 1
ATOM 530 N N . ASP A 1 69 ? 26.266 -2.522 -25.709 1.00 73.88 69 ASP A N 1
ATOM 531 C CA . ASP A 1 69 ? 25.788 -1.309 -26.369 1.00 73.88 69 ASP A CA 1
ATOM 532 C C . ASP A 1 69 ? 25.114 -0.409 -25.318 1.00 73.88 69 ASP A C 1
ATOM 534 O O . ASP A 1 69 ? 24.109 -0.822 -24.721 1.00 73.88 69 ASP A O 1
ATOM 538 N N . PRO A 1 70 ? 25.633 0.810 -25.086 1.00 75.56 70 PRO A N 1
ATOM 539 C CA . PRO A 1 70 ? 25.106 1.715 -24.071 1.00 75.56 70 PRO A CA 1
ATOM 540 C C . PRO A 1 70 ? 23.628 2.069 -24.289 1.00 75.56 70 PRO A C 1
ATOM 542 O O . PRO A 1 70 ? 22.918 2.273 -23.310 1.00 75.56 70 PRO A O 1
ATOM 545 N N . GLN A 1 71 ? 23.122 2.071 -25.530 1.00 75.19 71 GLN A N 1
ATOM 546 C CA . GLN A 1 71 ? 21.698 2.327 -25.784 1.00 75.19 71 GLN A CA 1
ATOM 547 C C . GLN A 1 71 ? 20.813 1.153 -25.355 1.00 75.19 71 GLN A C 1
ATOM 549 O O . GLN A 1 71 ? 19.715 1.346 -24.837 1.00 75.19 71 GLN A O 1
ATOM 554 N N . ILE A 1 72 ? 21.280 -0.083 -25.553 1.00 74.62 72 ILE A N 1
ATOM 555 C CA . ILE A 1 72 ? 20.541 -1.286 -25.147 1.00 74.62 72 ILE A CA 1
ATOM 556 C C . ILE A 1 72 ? 20.519 -1.402 -23.622 1.00 74.62 72 ILE A C 1
ATOM 558 O O . ILE A 1 72 ? 19.479 -1.753 -23.063 1.00 74.62 72 ILE A O 1
ATOM 562 N N . GLN A 1 73 ? 21.628 -1.073 -22.955 1.00 79.44 73 GLN A N 1
ATOM 563 C CA . GLN A 1 73 ? 21.689 -1.027 -21.494 1.00 79.44 73 GLN A CA 1
ATOM 564 C C . GLN A 1 73 ? 20.738 0.032 -20.925 1.00 79.44 73 GLN A C 1
ATOM 566 O O . GLN A 1 73 ? 19.967 -0.291 -20.027 1.00 79.44 73 GLN A O 1
ATOM 571 N N . GLU A 1 74 ? 20.693 1.233 -21.509 1.00 79.31 74 GLU A N 1
ATOM 572 C CA . GLU A 1 74 ? 19.754 2.288 -21.103 1.00 79.31 74 GLU A CA 1
ATOM 573 C C . GLU A 1 74 ? 18.286 1.851 -21.277 1.00 79.31 74 GLU A C 1
ATOM 575 O O . GLU A 1 74 ? 17.453 2.067 -20.397 1.00 79.31 74 GLU A O 1
ATOM 580 N N . TYR A 1 75 ? 17.952 1.158 -22.374 1.00 77.19 75 TYR A N 1
ATOM 581 C CA . TYR A 1 75 ? 16.608 0.603 -22.562 1.00 77.19 75 TYR A CA 1
ATOM 582 C C . TYR A 1 75 ? 16.265 -0.496 -21.555 1.00 77.19 75 TYR A C 1
ATOM 584 O O . TYR A 1 75 ? 15.122 -0.560 -21.099 1.00 77.19 75 TYR A O 1
ATOM 592 N N . LEU A 1 76 ? 17.215 -1.369 -21.215 1.00 78.19 76 LEU A N 1
ATOM 593 C CA . LEU A 1 76 ? 17.007 -2.417 -20.216 1.00 78.19 76 LEU A CA 1
ATOM 594 C C . LEU A 1 76 ? 16.822 -1.820 -18.818 1.00 78.19 76 LEU A C 1
ATOM 596 O O . LEU A 1 76 ? 15.870 -2.190 -18.135 1.00 78.19 76 LEU A O 1
ATOM 600 N N . GLU A 1 77 ? 17.649 -0.845 -18.446 1.00 80.88 77 GLU A N 1
ATOM 601 C CA . GLU A 1 77 ? 17.552 -0.123 -17.176 1.00 80.88 77 GLU A CA 1
ATOM 602 C C . GLU A 1 77 ? 16.223 0.642 -17.064 1.00 80.88 77 GLU A C 1
ATOM 604 O O . GLU A 1 77 ? 15.551 0.594 -16.031 1.00 80.88 77 GLU A O 1
ATOM 609 N N . LEU A 1 78 ? 15.763 1.276 -18.148 1.00 79.44 78 LEU A N 1
ATOM 610 C CA . LEU A 1 78 ? 14.458 1.942 -18.189 1.00 79.44 78 LEU A CA 1
ATOM 611 C C . LEU A 1 78 ? 13.289 0.951 -18.033 1.00 79.44 78 LEU A C 1
ATOM 613 O O . LEU A 1 78 ? 12.298 1.248 -17.367 1.00 79.44 78 LEU A O 1
ATOM 617 N N . ILE A 1 79 ? 13.382 -0.234 -18.642 1.00 77.88 79 ILE A N 1
ATOM 618 C CA . ILE A 1 79 ? 12.353 -1.279 -18.521 1.00 77.88 79 ILE A CA 1
ATOM 619 C C . ILE A 1 79 ? 12.331 -1.883 -17.111 1.00 77.88 79 ILE A C 1
ATOM 621 O O . ILE A 1 79 ? 11.257 -2.246 -16.631 1.00 77.88 79 ILE A O 1
ATOM 625 N N . GLU A 1 80 ? 13.492 -2.024 -16.475 1.00 78.75 80 GLU A N 1
ATOM 626 C CA . GLU A 1 80 ? 13.637 -2.632 -15.151 1.00 78.75 80 GLU A CA 1
ATOM 627 C C . GLU A 1 80 ? 13.258 -1.670 -14.016 1.00 78.75 80 GLU A C 1
ATOM 629 O O . GLU A 1 80 ? 12.620 -2.077 -13.045 1.00 78.75 80 GLU A O 1
ATOM 634 N N . SER A 1 81 ? 13.573 -0.382 -14.165 1.00 76.56 81 SER A N 1
ATOM 635 C CA . SER A 1 81 ? 13.283 0.650 -13.161 1.00 76.56 81 SER A CA 1
ATOM 636 C C . SER A 1 81 ? 11.801 1.029 -13.066 1.00 76.56 81 SER A C 1
ATOM 638 O O . SER A 1 81 ? 11.333 1.416 -11.991 1.00 76.56 81 SER A O 1
ATOM 640 N N . VAL A 1 82 ? 11.038 0.908 -14.159 1.00 80.44 82 VAL A N 1
ATOM 641 C CA . VAL A 1 82 ? 9.621 1.296 -14.193 1.00 80.44 82 VAL A CA 1
ATOM 642 C C . VAL A 1 82 ? 8.717 0.090 -13.907 1.00 80.44 82 VAL A C 1
ATOM 644 O O . VAL A 1 82 ? 8.656 -0.854 -14.703 1.00 80.44 82 VAL A O 1
ATOM 647 N N . PRO A 1 83 ? 7.931 0.106 -12.814 1.00 81.19 83 PRO A N 1
ATOM 648 C CA . PRO A 1 83 ? 7.036 -0.997 -12.507 1.00 81.19 83 PRO A CA 1
ATO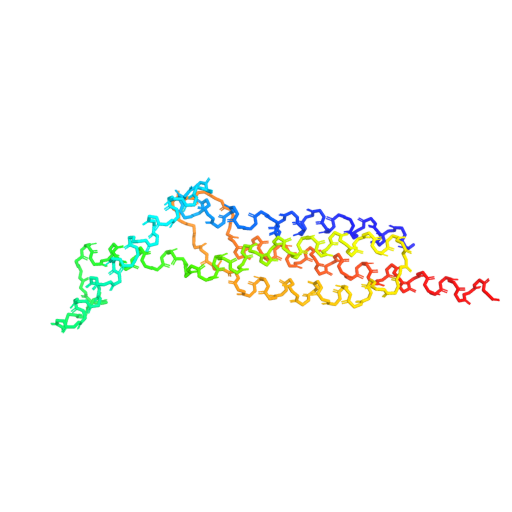M 649 C C . PRO A 1 83 ? 5.884 -1.097 -13.520 1.00 81.19 83 PRO A C 1
ATOM 651 O O . PRO A 1 83 ? 5.449 -0.092 -14.096 1.00 81.19 83 PRO A O 1
ATOM 654 N N . PRO A 1 84 ? 5.309 -2.299 -13.706 1.00 82.06 84 PRO A N 1
ATOM 655 C CA . PRO A 1 84 ? 4.152 -2.490 -14.568 1.00 82.06 84 PRO A CA 1
ATOM 656 C C . PRO A 1 84 ? 2.990 -1.565 -14.187 1.00 82.06 84 PRO A C 1
ATOM 658 O O . PRO A 1 84 ? 2.609 -1.494 -13.020 1.00 82.06 84 PRO A O 1
ATOM 661 N N . ARG A 1 85 ? 2.361 -0.936 -15.187 1.00 79.56 85 ARG A N 1
ATOM 662 C CA . ARG A 1 85 ? 1.247 0.012 -15.000 1.00 79.56 85 ARG A CA 1
ATOM 663 C C . ARG A 1 85 ? 0.115 -0.534 -14.130 1.00 79.56 85 ARG A C 1
ATOM 665 O O . ARG A 1 85 ? -0.359 0.146 -13.228 1.00 79.56 85 ARG A O 1
ATOM 672 N N . TRP A 1 86 ? -0.238 -1.806 -14.320 1.00 79.81 86 TRP A N 1
ATOM 673 C CA . TRP A 1 86 ? -1.255 -2.459 -13.497 1.00 79.81 86 TRP A CA 1
ATOM 674 C C . TRP A 1 86 ? -0.882 -2.458 -12.006 1.00 79.81 86 TRP A C 1
ATOM 676 O O . TRP A 1 86 ? -1.745 -2.207 -11.173 1.00 79.81 86 TRP A O 1
ATOM 686 N N . GLN A 1 87 ? 0.385 -2.686 -11.639 1.00 82.19 87 GLN A N 1
ATOM 687 C CA . GLN A 1 87 ? 0.794 -2.687 -10.229 1.00 82.19 87 GLN A CA 1
ATOM 688 C C . GLN A 1 87 ? 0.613 -1.311 -9.598 1.00 82.19 87 GLN A C 1
ATOM 690 O O . GLN A 1 87 ? 0.148 -1.227 -8.464 1.00 82.19 87 GLN A O 1
ATOM 695 N N . VAL A 1 88 ? 0.934 -0.248 -10.338 1.00 81.31 88 VAL A N 1
ATOM 696 C CA . VAL A 1 88 ? 0.773 1.137 -9.885 1.00 81.31 88 VAL A CA 1
ATOM 697 C C . VAL A 1 88 ? -0.702 1.481 -9.688 1.00 81.31 88 VAL A C 1
ATOM 699 O O . VAL A 1 88 ? -1.092 1.883 -8.589 1.00 81.31 88 VAL A O 1
ATOM 702 N N . ASP A 1 89 ? -1.533 1.234 -10.702 1.00 82.25 89 ASP A N 1
ATOM 703 C CA . ASP A 1 89 ? -2.963 1.551 -10.668 1.00 82.25 89 ASP A CA 1
ATOM 704 C C . ASP A 1 89 ? -3.690 0.774 -9.561 1.00 82.25 89 ASP A C 1
ATOM 706 O O . ASP A 1 89 ? -4.469 1.338 -8.783 1.00 82.25 89 ASP A O 1
ATOM 710 N N . TYR A 1 90 ? -3.419 -0.532 -9.444 1.00 85.19 90 TYR A N 1
ATOM 711 C CA . TYR A 1 90 ? -4.048 -1.368 -8.425 1.00 85.19 90 TYR A CA 1
ATOM 712 C C . TYR A 1 90 ? -3.541 -1.039 -7.021 1.00 85.19 90 TYR A C 1
ATOM 714 O O . TYR A 1 90 ? -4.365 -0.951 -6.109 1.00 85.19 90 TYR A O 1
ATOM 722 N N . ALA A 1 91 ? -2.236 -0.829 -6.816 1.00 84.31 91 ALA A N 1
ATOM 723 C CA . ALA A 1 91 ? -1.707 -0.459 -5.503 1.00 84.31 91 ALA A CA 1
ATOM 724 C C . ALA A 1 91 ? -2.239 0.910 -5.054 1.00 84.31 91 ALA A C 1
ATOM 726 O O . ALA A 1 91 ? -2.682 1.054 -3.913 1.00 84.31 91 ALA A O 1
ATOM 727 N N . GLY A 1 92 ? -2.280 1.893 -5.957 1.00 83.31 92 GLY A N 1
ATOM 728 C CA . GLY A 1 92 ? -2.798 3.227 -5.671 1.00 83.31 92 GLY A CA 1
ATOM 729 C C . GLY A 1 92 ? -4.279 3.229 -5.295 1.00 83.31 92 GLY A C 1
ATOM 730 O O . GLY A 1 92 ? -4.650 3.691 -4.212 1.00 83.31 92 GLY A O 1
ATOM 731 N N . ASN A 1 93 ? -5.125 2.644 -6.146 1.00 86.62 93 ASN A N 1
ATOM 732 C CA . ASN A 1 93 ? -6.566 2.575 -5.895 1.00 86.62 93 ASN A CA 1
ATOM 733 C C . ASN A 1 93 ? -6.890 1.757 -4.641 1.00 86.62 93 ASN A C 1
ATOM 735 O O . ASN A 1 93 ? -7.719 2.168 -3.825 1.00 86.62 93 ASN A O 1
ATOM 739 N N . THR A 1 94 ? -6.205 0.626 -4.445 1.00 88.00 94 THR A N 1
ATOM 740 C CA . THR A 1 94 ? -6.391 -0.206 -3.248 1.00 88.00 94 THR A CA 1
ATOM 741 C C . THR A 1 94 ? -5.984 0.553 -1.988 1.00 88.00 94 THR A C 1
ATOM 743 O O . THR A 1 94 ? -6.692 0.465 -0.988 1.00 88.00 94 THR A O 1
ATOM 746 N N . GLY A 1 95 ? -4.909 1.347 -2.025 1.00 88.62 95 GLY A N 1
ATOM 747 C CA . GLY A 1 95 ? -4.471 2.177 -0.900 1.00 88.62 95 GLY A CA 1
ATOM 748 C C . GLY A 1 95 ? -5.527 3.190 -0.446 1.00 88.62 95 GLY A C 1
ATOM 749 O O . GLY A 1 95 ? -5.849 3.260 0.743 1.00 88.62 95 GLY A O 1
ATOM 750 N N . ILE A 1 96 ? -6.138 3.913 -1.391 1.00 88.69 96 ILE A N 1
ATOM 751 C CA . ILE A 1 96 ? -7.199 4.895 -1.105 1.00 88.69 96 ILE A CA 1
ATOM 752 C C . ILE A 1 96 ? -8.451 4.206 -0.550 1.00 88.69 96 ILE A C 1
ATOM 754 O O . ILE A 1 96 ? -8.989 4.620 0.482 1.00 88.69 96 ILE A O 1
ATOM 758 N N . VAL A 1 97 ? -8.907 3.132 -1.206 1.00 91.38 97 VAL A N 1
ATOM 759 C CA . VAL A 1 97 ? -10.083 2.364 -0.766 1.00 91.38 97 VAL A CA 1
ATOM 760 C C . VAL A 1 97 ? -9.858 1.795 0.633 1.00 91.38 97 VAL A C 1
ATOM 762 O O . VAL A 1 97 ? -10.739 1.877 1.490 1.00 91.38 97 VAL A O 1
ATOM 765 N N . LEU A 1 98 ? -8.666 1.267 0.899 1.00 91.38 98 LEU A N 1
ATOM 766 C CA . LEU A 1 98 ? -8.309 0.709 2.194 1.00 91.38 98 LEU A CA 1
ATOM 767 C C . LEU A 1 98 ? -8.284 1.775 3.296 1.00 91.38 98 LEU A C 1
ATOM 769 O O . LEU A 1 98 ? -8.801 1.528 4.386 1.00 91.38 98 LEU A O 1
ATOM 773 N N . ALA A 1 99 ? -7.749 2.967 3.018 1.00 90.75 99 ALA A N 1
ATOM 774 C CA . ALA A 1 99 ? -7.778 4.087 3.957 1.00 90.75 99 ALA A CA 1
ATOM 775 C C . ALA A 1 99 ? -9.222 4.505 4.297 1.00 90.75 99 ALA A C 1
ATOM 777 O O . ALA A 1 99 ? -9.551 4.707 5.470 1.00 90.75 99 ALA A O 1
ATOM 778 N N . ALA A 1 100 ? -10.111 4.557 3.299 1.00 92.38 100 ALA A N 1
ATOM 779 C CA . ALA A 1 100 ? -11.529 4.844 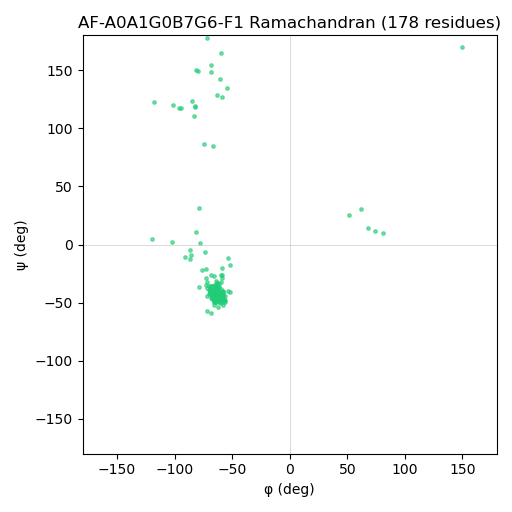3.510 1.00 92.38 100 ALA A CA 1
ATOM 780 C C . ALA A 1 100 ? -12.223 3.754 4.348 1.00 92.38 100 ALA A C 1
ATOM 782 O O . ALA A 1 100 ? -12.937 4.065 5.304 1.00 92.38 100 ALA A O 1
ATOM 783 N N . LEU A 1 101 ? -11.976 2.474 4.053 1.00 92.00 101 LEU A N 1
ATOM 784 C CA . LEU A 1 101 ? -12.517 1.352 4.829 1.00 92.00 101 LEU A CA 1
ATOM 785 C C . LEU A 1 101 ? -12.025 1.366 6.281 1.00 92.00 101 LEU A C 1
ATOM 787 O O . LEU A 1 101 ? -12.812 1.136 7.203 1.00 92.00 101 LEU A O 1
ATOM 791 N N . ALA A 1 102 ? -10.749 1.682 6.503 1.00 90.69 102 ALA A N 1
ATOM 792 C CA . ALA A 1 102 ? -10.184 1.811 7.839 1.00 90.69 102 ALA A CA 1
ATOM 793 C C . ALA A 1 102 ? -10.820 2.972 8.624 1.00 90.69 102 ALA A C 1
ATOM 795 O O . ALA A 1 102 ? -11.107 2.821 9.812 1.00 90.69 102 ALA A O 1
ATOM 796 N N . LEU A 1 103 ? -11.134 4.095 7.967 1.00 92.38 103 LEU A N 1
ATOM 797 C CA . LEU A 1 103 ? -11.868 5.199 8.590 1.00 92.38 103 LEU A CA 1
ATOM 798 C C . LEU A 1 103 ? -13.289 4.776 8.989 1.00 92.38 103 LEU A C 1
ATOM 800 O O . LEU A 1 103 ? -13.716 5.017 10.121 1.00 92.38 103 LEU A O 1
ATOM 804 N N . VAL A 1 104 ? -14.013 4.097 8.092 1.00 92.25 104 VAL A N 1
ATOM 805 C CA . VAL A 1 104 ? -15.347 3.549 8.394 1.00 92.25 104 VAL A CA 1
ATOM 806 C C . VAL A 1 104 ? -15.269 2.594 9.585 1.00 92.25 104 VAL A C 1
ATOM 808 O O . VAL A 1 104 ? -16.105 2.663 10.484 1.00 92.25 104 VAL A O 1
ATOM 811 N N . MET A 1 105 ? -14.235 1.755 9.656 1.00 91.88 105 MET A N 1
ATOM 812 C CA . MET A 1 105 ? -14.011 0.855 10.787 1.00 91.88 105 MET A CA 1
ATOM 813 C C . MET A 1 105 ? -13.828 1.592 12.104 1.00 91.88 105 MET A C 1
ATOM 815 O O . MET A 1 105 ? -14.465 1.215 13.090 1.00 91.88 105 MET A O 1
ATOM 819 N N . VAL A 1 106 ? -13.022 2.654 12.122 1.00 89.44 106 VAL A N 1
ATOM 820 C CA . VAL A 1 106 ? -12.848 3.508 13.302 1.00 89.44 106 VAL A CA 1
ATOM 821 C C . VAL A 1 106 ? -14.203 4.049 13.767 1.00 89.44 106 VAL A C 1
ATOM 823 O O . VAL A 1 106 ? -14.566 3.874 14.931 1.00 89.44 106 VAL A O 1
ATOM 826 N N . VAL A 1 107 ? -15.004 4.618 12.861 1.00 90.44 107 VAL A N 1
ATOM 827 C CA . VAL A 1 107 ? -16.338 5.160 13.181 1.00 90.44 107 VAL A CA 1
ATOM 828 C C . VAL A 1 107 ? -17.274 4.074 13.725 1.00 90.44 107 VAL A C 1
ATOM 830 O O . VAL A 1 107 ? -17.903 4.244 14.772 1.00 90.44 107 VAL A O 1
ATOM 833 N N . VAL A 1 108 ? -17.339 2.918 13.065 1.00 88.06 108 VAL A N 1
ATOM 834 C CA . VAL A 1 108 ? -18.184 1.784 13.474 1.00 88.06 108 VAL A CA 1
ATOM 835 C C . VAL A 1 108 ? -17.760 1.234 14.844 1.00 88.06 108 VAL A C 1
ATOM 837 O O . VAL A 1 108 ? -18.626 0.865 15.647 1.00 88.06 108 VAL A O 1
ATOM 840 N N . ALA A 1 109 ? -16.460 1.237 15.159 1.00 86.06 109 ALA A N 1
ATOM 841 C CA . ALA A 1 109 ? -15.938 0.850 16.469 1.00 86.06 109 ALA A CA 1
ATOM 842 C C . ALA A 1 109 ? -16.401 1.803 17.590 1.00 86.06 109 ALA A C 1
ATOM 844 O O . ALA A 1 109 ? -16.729 1.344 18.693 1.00 86.06 109 ALA A O 1
ATOM 845 N N . PHE A 1 110 ? -16.504 3.108 17.311 1.00 85.75 110 PHE A N 1
ATOM 846 C CA . PHE A 1 110 ? -17.077 4.091 18.241 1.00 85.75 110 PHE A CA 1
ATOM 847 C C . PHE A 1 110 ? -18.588 3.907 18.432 1.00 85.75 110 PHE A C 1
ATOM 849 O O . PHE A 1 110 ? -19.063 3.935 19.570 1.00 85.75 110 PHE A O 1
ATOM 856 N N . ILE A 1 111 ? -19.332 3.628 17.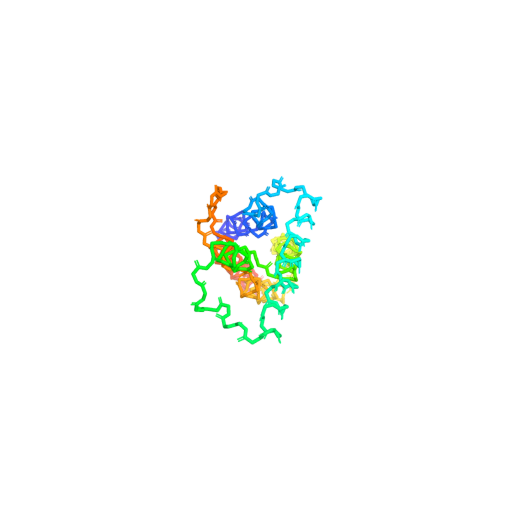354 1.00 88.31 111 ILE A N 1
ATOM 857 C CA . ILE A 1 111 ? -20.788 3.369 17.400 1.00 88.31 111 ILE A CA 1
ATOM 858 C C . ILE A 1 111 ? -21.100 1.977 17.988 1.00 88.31 111 ILE A C 1
ATOM 860 O O . ILE A 1 111 ? -22.244 1.661 18.305 1.00 88.31 111 ILE A O 1
ATOM 864 N N . LYS A 1 112 ? -20.072 1.154 18.238 1.00 82.38 112 LYS A N 1
ATOM 865 C CA . LYS A 1 112 ? -20.179 -0.153 18.906 1.00 82.38 112 LYS A CA 1
ATOM 866 C C . LYS A 1 112 ? -21.051 -1.156 18.140 1.00 82.38 112 LYS A C 1
ATOM 868 O O . LYS A 1 112 ? -21.685 -2.016 18.749 1.00 82.38 112 LYS A O 1
ATOM 873 N N . LYS A 1 113 ? -21.095 -1.064 16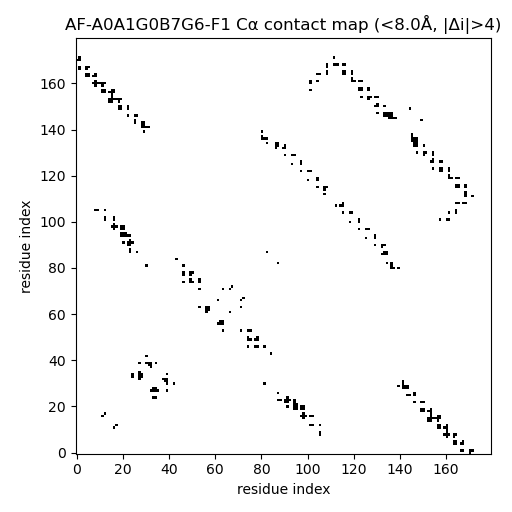.808 1.00 81.31 113 LYS A N 1
ATOM 874 C CA . LYS A 1 113 ? -21.879 -1.993 15.979 1.00 81.31 113 LYS A CA 1
ATOM 875 C C . LYS A 1 113 ? -21.120 -3.299 15.738 1.00 81.31 113 LYS A C 1
ATOM 877 O O . LYS A 1 113 ? -19.900 -3.297 15.608 1.00 81.31 113 LYS A O 1
ATOM 882 N N . ALA A 1 114 ? -21.862 -4.397 15.571 1.00 83.38 114 ALA A N 1
ATOM 883 C CA . ALA A 1 114 ? -21.312 -5.722 15.257 1.00 83.38 114 ALA A CA 1
ATOM 884 C C . ALA A 1 114 ? -20.491 -5.760 13.958 1.00 83.38 114 ALA A C 1
ATOM 886 O O . ALA A 1 114 ? -19.557 -6.553 13.835 1.00 83.38 114 ALA A O 1
ATOM 887 N N . LEU A 1 115 ? -20.791 -4.845 13.031 1.00 87.31 115 LEU A N 1
ATOM 888 C CA . LEU A 1 115 ? -20.115 -4.704 11.744 1.00 87.31 115 LEU A CA 1
ATOM 889 C C . LEU A 1 115 ? -18.599 -4.450 11.868 1.00 87.31 115 LEU A C 1
ATOM 891 O O . LEU A 1 115 ? -17.863 -4.736 10.934 1.00 87.31 115 LEU A O 1
ATOM 895 N N . VAL A 1 116 ? -18.103 -3.986 13.021 1.00 87.88 116 VAL A N 1
ATOM 896 C CA . VAL A 1 116 ? -16.660 -3.782 13.254 1.00 87.88 116 VAL A CA 1
ATOM 897 C C . VAL A 1 116 ? -15.842 -5.069 13.110 1.00 87.88 116 VAL A C 1
ATOM 899 O O . VAL A 1 116 ? -14.704 -5.021 12.661 1.00 87.88 116 VAL A O 1
ATOM 902 N N . THR A 1 117 ? -16.420 -6.228 13.446 1.00 87.12 117 THR A N 1
ATOM 903 C CA . THR A 1 117 ? -15.714 -7.516 13.392 1.00 87.12 117 THR A CA 1
ATOM 904 C C . THR A 1 117 ? -15.395 -7.941 11.955 1.00 87.12 117 THR A C 1
ATOM 906 O O . THR A 1 117 ? -14.209 -8.065 11.645 1.00 87.12 117 THR A O 1
ATOM 909 N N . PRO A 1 118 ? -16.382 -8.115 11.051 1.00 90.25 118 PRO A N 1
ATOM 910 C CA . PRO A 1 118 ? -16.083 -8.467 9.663 1.00 90.25 118 PRO A CA 1
ATOM 911 C C . PRO A 1 118 ? -15.247 -7.390 8.964 1.00 90.25 118 PRO A C 1
ATOM 913 O O . PRO A 1 118 ? -14.361 -7.718 8.181 1.00 90.25 118 PRO A O 1
ATOM 916 N N . LEU A 1 119 ? -15.460 -6.113 9.297 1.00 89.06 119 LEU A N 1
ATOM 917 C CA . LEU A 1 119 ? -14.704 -5.014 8.707 1.00 89.06 119 LEU A CA 1
ATOM 918 C C . LEU A 1 119 ? -13.227 -5.021 9.141 1.00 89.06 119 LEU A C 1
ATOM 920 O O . LEU A 1 119 ? -12.357 -4.788 8.312 1.00 89.06 119 LEU A O 1
ATOM 924 N N . SER A 1 120 ? -12.928 -5.353 10.404 1.00 89.44 120 SER A N 1
ATOM 925 C CA . SER A 1 120 ? -11.543 -5.492 10.883 1.00 89.44 120 SER A CA 1
ATOM 926 C C . SER A 1 120 ? -10.781 -6.610 10.172 1.00 89.44 120 SER A C 1
ATOM 928 O O . SER A 1 120 ? -9.627 -6.422 9.793 1.00 89.44 120 SER A O 1
ATOM 930 N N . ILE A 1 121 ? -11.442 -7.742 9.917 1.00 90.81 121 ILE A N 1
ATOM 931 C CA . ILE A 1 121 ? -10.853 -8.861 9.171 1.00 90.81 121 ILE A CA 1
ATOM 932 C C . ILE A 1 121 ? -10.598 -8.440 7.723 1.00 90.81 121 ILE A C 1
ATOM 934 O O . ILE A 1 121 ? -9.511 -8.669 7.199 1.00 90.81 121 ILE A O 1
ATOM 938 N N . LEU A 1 122 ? -11.572 -7.775 7.094 1.00 92.56 122 LEU A N 1
ATOM 939 C CA . LEU A 1 122 ? -11.439 -7.278 5.728 1.00 92.56 122 LEU A CA 1
ATOM 940 C C . LEU A 1 122 ? -10.277 -6.284 5.590 1.00 92.56 122 LEU A C 1
ATOM 942 O O . LEU A 1 122 ? -9.461 -6.434 4.686 1.00 92.56 122 LEU A O 1
ATOM 946 N N . VAL A 1 123 ? -10.168 -5.306 6.496 1.00 91.69 123 VAL A N 1
ATOM 947 C CA . VAL A 1 123 ? -9.076 -4.316 6.495 1.00 91.69 123 VAL A CA 1
ATOM 948 C C . VA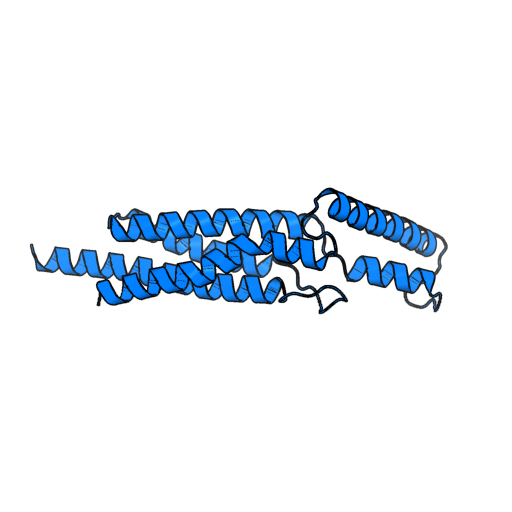L A 1 123 ? -7.716 -4.996 6.663 1.00 91.69 123 VAL A C 1
ATOM 950 O O . VAL A 1 123 ? -6.787 -4.658 5.935 1.00 91.69 123 VAL A O 1
ATOM 953 N N . ALA A 1 124 ? -7.598 -5.983 7.556 1.00 92.06 124 ALA A N 1
ATOM 954 C CA . ALA A 1 124 ? -6.349 -6.719 7.757 1.00 92.06 124 ALA A CA 1
ATOM 955 C C . ALA A 1 124 ? -5.944 -7.560 6.531 1.00 92.06 124 ALA A C 1
ATOM 957 O O . ALA A 1 124 ? -4.774 -7.602 6.160 1.00 92.06 124 ALA A O 1
ATOM 958 N N . LEU A 1 125 ? -6.898 -8.218 5.866 1.00 93.75 125 LEU A N 1
ATOM 959 C CA . LEU A 1 125 ? -6.608 -8.984 4.650 1.00 93.75 125 LEU A CA 1
ATOM 960 C C . LEU A 1 125 ? -6.212 -8.065 3.491 1.00 93.75 125 LEU A C 1
ATOM 962 O O . LEU A 1 125 ? -5.204 -8.303 2.827 1.00 93.75 125 LEU A O 1
ATOM 966 N N . LEU A 1 126 ? -6.966 -6.986 3.274 1.00 92.19 126 LEU A N 1
ATOM 967 C CA . LEU A 1 126 ? -6.674 -6.021 2.216 1.00 92.19 126 LEU A CA 1
ATOM 968 C C . LEU A 1 126 ? -5.344 -5.296 2.443 1.00 92.19 126 LEU A C 1
ATOM 970 O O . LEU A 1 126 ? -4.669 -4.975 1.470 1.00 92.19 126 LEU A O 1
ATOM 974 N N . SER A 1 127 ? -4.925 -5.078 3.692 1.00 90.75 127 SER A N 1
ATOM 975 C CA . SER A 1 127 ? -3.621 -4.476 3.978 1.00 90.75 127 SER A CA 1
ATOM 976 C C . SER A 1 127 ? -2.452 -5.390 3.604 1.00 90.75 127 SER A C 1
ATOM 978 O O . SER A 1 127 ? -1.440 -4.911 3.093 1.00 90.75 127 SER A O 1
ATOM 980 N N . ILE A 1 128 ? -2.606 -6.707 3.783 1.00 92.81 128 ILE A N 1
ATOM 981 C CA . ILE A 1 128 ? -1.622 -7.699 3.325 1.00 92.81 128 ILE A CA 1
ATOM 982 C C . ILE A 1 128 ? -1.589 -7.743 1.794 1.00 92.81 128 ILE A C 1
ATOM 984 O O . ILE A 1 128 ? -0.507 -7.714 1.208 1.00 92.81 128 ILE A O 1
ATOM 988 N N . VAL A 1 129 ? -2.759 -7.762 1.145 1.00 91.88 129 VAL A N 1
ATOM 989 C CA . VAL A 1 129 ? -2.862 -7.736 -0.324 1.00 91.88 129 VAL A CA 1
ATOM 990 C C . VAL A 1 129 ? -2.200 -6.481 -0.889 1.00 91.88 129 VAL A C 1
ATOM 992 O O . VAL A 1 129 ? -1.382 -6.597 -1.797 1.00 91.88 129 VAL A O 1
ATOM 995 N N . LEU A 1 130 ? -2.482 -5.305 -0.318 1.00 91.00 130 LEU A N 1
ATOM 996 C CA . LEU A 1 130 ? -1.864 -4.039 -0.714 1.00 91.00 130 LEU A CA 1
ATOM 997 C C . LEU A 1 130 ? -0.339 -4.108 -0.622 1.00 91.00 130 LEU A C 1
ATOM 999 O O . LEU A 1 130 ? 0.359 -3.736 -1.565 1.00 91.00 130 LEU A O 1
ATOM 1003 N N . TRP A 1 131 ? 0.192 -4.614 0.493 1.00 92.94 131 TRP A N 1
ATOM 1004 C CA . TRP A 1 131 ? 1.633 -4.778 0.643 1.00 92.94 131 TRP A CA 1
ATOM 1005 C C . TRP A 1 131 ? 2.207 -5.746 -0.393 1.00 92.94 131 TRP A C 1
ATOM 1007 O O . TRP A 1 131 ? 3.263 -5.463 -0.955 1.00 92.94 131 TRP A O 1
ATOM 1017 N N . TYR A 1 132 ? 1.514 -6.843 -0.701 1.00 89.94 132 TYR A N 1
ATOM 1018 C CA . TYR A 1 132 ? 1.961 -7.824 -1.688 1.00 89.94 132 TYR A CA 1
ATOM 1019 C C . TYR A 1 132 ? 2.042 -7.237 -3.105 1.00 89.94 132 TYR A C 1
ATOM 1021 O O . TYR A 1 132 ? 3.087 -7.372 -3.741 1.00 89.94 132 TYR A O 1
ATOM 1029 N N . ILE A 1 133 ? 0.999 -6.533 -3.561 1.00 88.06 133 ILE A N 1
ATOM 1030 C CA . ILE A 1 133 ? 0.920 -5.978 -4.926 1.00 88.06 133 ILE A CA 1
ATOM 1031 C C . ILE A 1 133 ? 1.768 -4.720 -5.136 1.00 88.06 133 ILE A C 1
ATOM 1033 O O . ILE A 1 133 ? 2.103 -4.404 -6.273 1.00 88.06 133 ILE A O 1
ATOM 1037 N N . THR A 1 134 ? 2.106 -3.993 -4.064 1.00 87.50 134 THR A N 1
ATOM 1038 C CA . THR A 1 134 ? 2.924 -2.779 -4.177 1.00 87.50 134 THR A CA 1
ATOM 1039 C C . THR A 1 134 ? 4.314 -3.132 -4.726 1.00 87.50 134 THR A C 1
ATOM 1041 O O . THR A 1 134 ? 4.966 -4.027 -4.163 1.00 87.50 134 THR A O 1
ATOM 1044 N N . PRO A 1 135 ? 4.790 -2.449 -5.786 1.00 83.56 135 PRO A N 1
ATOM 1045 C CA . PRO A 1 135 ? 6.103 -2.706 -6.363 1.00 83.56 135 PRO A CA 1
ATOM 1046 C C . PRO A 1 135 ? 7.228 -2.277 -5.418 1.00 83.56 135 PRO A C 1
ATOM 1048 O O . PRO A 1 135 ? 7.105 -1.314 -4.655 1.00 83.56 135 PRO A O 1
ATOM 1051 N N . TYR A 1 136 ? 8.345 -2.995 -5.491 1.00 82.94 136 TYR A N 1
ATOM 1052 C CA . TYR A 1 136 ? 9.611 -2.524 -4.947 1.00 82.94 136 TYR A CA 1
ATOM 1053 C C . TYR A 1 136 ? 10.276 -1.651 -6.009 1.00 82.94 136 TYR A C 1
ATOM 1055 O O . TYR A 1 136 ? 10.472 -2.106 -7.129 1.00 82.94 136 TYR A O 1
ATOM 1063 N N . MET A 1 137 ? 10.582 -0.405 -5.660 1.00 73.81 137 MET A N 1
ATOM 1064 C CA . MET A 1 137 ? 11.366 0.489 -6.510 1.00 73.81 137 MET A CA 1
ATOM 1065 C C . MET A 1 137 ? 12.639 0.840 -5.755 1.00 73.81 137 MET A C 1
ATOM 1067 O O . MET A 1 137 ? 12.557 1.351 -4.630 1.00 73.81 137 MET A O 1
ATOM 1071 N N . GLU A 1 138 ? 13.793 0.547 -6.347 1.00 65.44 138 GLU A N 1
ATOM 1072 C CA . GLU A 1 138 ? 15.090 0.937 -5.794 1.00 65.44 138 GLU A CA 1
ATOM 1073 C C . GLU A 1 138 ? 15.197 2.463 -5.660 1.00 65.44 138 GLU A C 1
ATOM 1075 O O . GLU A 1 138 ? 14.349 3.219 -6.146 1.00 65.44 138 GLU A O 1
ATOM 1080 N N . GLU A 1 139 ? 16.179 2.929 -4.888 1.00 56.47 139 GLU A N 1
ATOM 1081 C CA . GLU A 1 139 ? 16.490 4.357 -4.792 1.00 56.47 139 GLU A CA 1
ATOM 1082 C C . GLU A 1 139 ? 17.026 4.844 -6.143 1.00 56.47 139 GLU A C 1
ATOM 1084 O O . GLU A 1 139 ? 18.225 4.873 -6.382 1.00 56.47 139 GLU A O 1
ATOM 1089 N N . GLY A 1 140 ? 16.118 5.192 -7.052 1.00 54.06 140 GLY A N 1
ATOM 1090 C CA . GLY A 1 140 ? 16.459 5.943 -8.250 1.00 54.06 140 GLY A CA 1
ATOM 1091 C C . GLY A 1 140 ? 16.791 7.400 -7.921 1.00 54.06 140 GLY A C 1
ATOM 1092 O O . GLY A 1 140 ? 16.642 7.869 -6.792 1.00 54.06 140 GLY A O 1
ATOM 1093 N N . THR A 1 141 ? 17.160 8.153 -8.953 1.00 48.12 141 THR A N 1
ATOM 1094 C CA . THR A 1 141 ? 17.430 9.604 -8.945 1.00 48.12 141 THR A CA 1
ATOM 1095 C C . THR A 1 141 ? 16.299 10.468 -8.364 1.00 48.12 141 THR A C 1
ATOM 1097 O O . THR A 1 141 ? 16.512 11.649 -8.083 1.00 48.12 141 THR A O 1
ATOM 1100 N N . PHE A 1 142 ? 15.107 9.902 -8.150 1.00 52.62 142 PHE A N 1
ATOM 1101 C CA . PHE A 1 142 ? 13.925 10.583 -7.631 1.00 52.62 142 PHE A CA 1
ATOM 1102 C C . PHE A 1 142 ? 13.694 10.285 -6.136 1.00 52.62 142 PHE A C 1
ATOM 1104 O O . PHE A 1 142 ? 13.497 9.147 -5.705 1.00 52.62 142 PHE A O 1
ATOM 1111 N N . SER A 1 143 ? 13.710 11.357 -5.340 1.00 53.50 143 SER A N 1
ATOM 1112 C CA . SER A 1 143 ? 13.577 11.372 -3.876 1.00 53.50 143 SER A CA 1
ATOM 1113 C C . SER A 1 143 ? 12.250 10.782 -3.363 1.00 53.50 143 SER A C 1
ATOM 1115 O O . SER A 1 143 ? 11.188 11.009 -3.939 1.00 53.50 143 SER A O 1
ATOM 1117 N N . GLY A 1 144 ? 12.294 10.060 -2.235 1.00 63.31 144 GLY A N 1
ATOM 1118 C CA . GLY A 1 144 ? 11.117 9.553 -1.512 1.00 63.31 144 GLY A CA 1
ATOM 1119 C C . GLY A 1 144 ? 11.386 8.237 -0.776 1.00 63.31 144 GLY A C 1
ATOM 1120 O O . GLY A 1 144 ? 12.418 7.609 -0.997 1.00 63.31 144 GLY A O 1
ATOM 1121 N N . ALA A 1 145 ? 10.464 7.785 0.081 1.00 72.62 145 ALA A N 1
ATOM 1122 C CA . ALA A 1 145 ? 10.565 6.466 0.716 1.00 72.62 145 ALA A CA 1
ATOM 1123 C C . ALA A 1 145 ? 10.112 5.356 -0.247 1.00 72.62 145 ALA A C 1
ATOM 1125 O O . ALA A 1 145 ? 9.244 5.564 -1.097 1.00 72.62 145 ALA A O 1
ATOM 1126 N N . ASN A 1 146 ? 10.685 4.157 -0.111 1.00 83.94 146 ASN A N 1
ATOM 1127 C CA . ASN A 1 146 ? 10.334 3.028 -0.970 1.00 83.94 146 ASN A CA 1
ATOM 1128 C C . ASN A 1 146 ? 8.832 2.694 -0.868 1.00 83.94 146 ASN A C 1
ATOM 1130 O O . ASN A 1 146 ? 8.354 2.475 0.248 1.00 83.94 146 ASN A O 1
ATOM 1134 N N . PRO A 1 147 ? 8.083 2.623 -1.990 1.00 85.50 147 PRO A N 1
ATOM 1135 C CA . PRO A 1 147 ? 6.656 2.308 -1.984 1.00 85.50 147 PRO A CA 1
ATOM 1136 C C . PRO A 1 147 ? 6.342 1.015 -1.232 1.00 85.50 147 PRO A C 1
ATOM 1138 O O . PRO A 1 147 ? 5.399 0.983 -0.446 1.00 85.50 147 PRO A O 1
ATOM 1141 N N . LYS A 1 148 ? 7.175 -0.024 -1.376 1.00 89.31 148 LYS A N 1
ATOM 1142 C CA . LYS A 1 148 ? 7.040 -1.281 -0.631 1.00 89.31 148 LYS A CA 1
ATOM 1143 C C . LYS A 1 148 ? 7.159 -1.068 0.875 1.00 89.31 148 LYS A C 1
ATOM 1145 O O . LYS A 1 148 ? 6.398 -1.656 1.641 1.00 89.31 148 LYS A O 1
ATOM 1150 N N . THR A 1 149 ? 8.086 -0.212 1.298 1.00 88.50 149 THR A N 1
ATOM 1151 C CA . THR A 1 149 ? 8.285 0.151 2.706 1.00 88.50 149 THR A CA 1
ATOM 1152 C C . THR A 1 149 ? 7.114 0.974 3.236 1.00 88.50 149 THR A C 1
ATOM 1154 O O . THR A 1 149 ? 6.621 0.688 4.324 1.00 88.50 149 THR A O 1
ATOM 1157 N N . ILE A 1 150 ? 6.597 1.937 2.465 1.00 89.44 150 ILE A N 1
ATOM 1158 C CA . ILE A 1 150 ? 5.392 2.694 2.844 1.00 89.44 150 ILE A CA 1
ATOM 1159 C C . ILE A 1 150 ? 4.187 1.756 2.962 1.00 89.44 150 ILE A C 1
ATOM 1161 O O . ILE A 1 150 ? 3.454 1.830 3.947 1.00 89.44 150 ILE A O 1
ATOM 1165 N N . ALA A 1 151 ? 4.006 0.835 2.014 1.00 90.94 151 ALA A N 1
ATOM 1166 C CA . ALA A 1 151 ? 2.946 -0.166 2.070 1.00 90.94 151 ALA A CA 1
ATOM 1167 C C . ALA A 1 151 ? 3.107 -1.116 3.266 1.00 90.94 151 ALA A C 1
ATOM 1169 O O . ALA A 1 151 ? 2.110 -1.537 3.847 1.00 90.94 151 ALA A O 1
ATOM 1170 N N . LEU A 1 152 ? 4.340 -1.427 3.679 1.00 92.38 152 LEU A N 1
ATOM 1171 C CA . LEU A 1 152 ? 4.601 -2.220 4.880 1.00 92.38 152 LEU A CA 1
ATOM 1172 C C . LEU A 1 152 ? 4.214 -1.455 6.153 1.00 92.38 152 LEU A C 1
ATOM 1174 O O . LEU A 1 152 ? 3.531 -2.011 7.011 1.00 92.38 152 LEU A O 1
ATOM 1178 N N . ILE A 1 153 ? 4.593 -0.177 6.260 1.00 91.88 153 ILE A N 1
ATOM 1179 C CA . ILE A 1 153 ? 4.196 0.695 7.377 1.00 91.88 153 ILE A CA 1
ATOM 1180 C C . ILE A 1 153 ? 2.669 0.816 7.427 1.00 91.88 153 ILE A C 1
ATOM 1182 O O . ILE A 1 153 ? 2.069 0.661 8.493 1.00 91.88 153 ILE A O 1
ATOM 1186 N N . ALA A 1 154 ? 2.036 1.020 6.268 1.00 91.38 154 ALA A N 1
ATOM 1187 C CA . ALA A 1 154 ? 0.587 1.023 6.129 1.00 91.38 154 ALA A CA 1
ATOM 1188 C C . ALA A 1 154 ? -0.023 -0.297 6.615 1.00 91.38 154 ALA A C 1
ATOM 1190 O O . ALA A 1 154 ? -0.953 -0.285 7.417 1.00 91.38 154 ALA A O 1
ATOM 1191 N N . CYS A 1 155 ? 0.536 -1.432 6.193 1.00 93.56 155 CYS A N 1
ATOM 1192 C CA . CYS A 1 155 ? 0.074 -2.757 6.583 1.00 93.56 155 CYS A CA 1
ATOM 1193 C C . CYS A 1 155 ? 0.138 -2.967 8.098 1.00 93.56 155 CYS A C 1
ATOM 1195 O O . CYS A 1 155 ? -0.870 -3.311 8.713 1.00 93.56 155 CYS A O 1
ATOM 1197 N N . ILE A 1 156 ? 1.280 -2.682 8.724 1.00 93.38 156 ILE A N 1
ATOM 1198 C CA . ILE A 1 156 ? 1.451 -2.822 10.174 1.00 93.38 156 ILE A CA 1
ATOM 1199 C C . ILE A 1 156 ? 0.481 -1.898 10.921 1.00 93.38 156 ILE A C 1
ATOM 1201 O O . ILE A 1 156 ? -0.234 -2.352 11.816 1.00 93.38 156 ILE A O 1
ATOM 1205 N N . GLY A 1 157 ? 0.405 -0.620 10.534 1.00 91.50 157 GLY A N 1
ATOM 1206 C CA . GLY A 1 157 ? -0.495 0.348 11.163 1.00 91.50 157 GLY A CA 1
ATOM 1207 C C . GLY A 1 157 ? -1.965 -0.064 11.056 1.00 91.50 157 GLY A C 1
ATOM 1208 O O . GLY A 1 157 ? -2.703 -0.030 12.042 1.00 91.50 157 GLY A O 1
ATOM 1209 N N . LEU A 1 158 ? -2.395 -0.533 9.885 1.00 92.31 158 LEU A N 1
ATOM 1210 C CA . LEU A 1 158 ? -3.772 -0.966 9.658 1.00 92.31 158 LEU A CA 1
ATOM 1211 C C . LEU A 1 158 ? -4.103 -2.293 10.347 1.00 92.31 158 LEU A C 1
ATOM 1213 O O . LEU A 1 158 ? -5.207 -2.425 10.874 1.00 92.31 158 LEU A O 1
ATOM 1217 N N . MET A 1 159 ? -3.162 -3.237 10.434 1.00 92.69 159 MET A N 1
ATOM 1218 C CA . MET A 1 159 ? -3.342 -4.467 11.213 1.00 92.69 159 MET A CA 1
ATOM 1219 C C . MET A 1 159 ? -3.498 -4.172 12.707 1.00 92.69 159 MET A C 1
ATOM 1221 O O . MET A 1 159 ? -4.403 -4.707 13.350 1.00 92.69 159 MET A O 1
ATOM 1225 N N . VAL A 1 160 ? -2.667 -3.283 13.264 1.00 92.44 160 VAL A N 1
ATOM 1226 C CA . VAL A 1 160 ? -2.797 -2.848 14.664 1.00 92.44 160 VAL A CA 1
ATOM 1227 C C . VAL A 1 160 ? -4.134 -2.137 14.877 1.00 92.44 160 VAL A C 1
ATOM 1229 O O . VAL A 1 160 ? -4.847 -2.439 15.836 1.00 92.44 160 VAL A O 1
ATOM 1232 N N . CYS A 1 161 ? -4.524 -1.251 13.957 1.00 91.12 161 CYS A N 1
ATOM 1233 C CA . CYS A 1 161 ? -5.819 -0.579 13.991 1.00 91.12 161 CYS A CA 1
ATOM 1234 C C . CYS A 1 161 ? -6.984 -1.587 14.001 1.00 91.12 161 CYS A C 1
ATOM 1236 O O . CYS A 1 161 ? -7.861 -1.511 14.865 1.00 91.12 161 CYS A O 1
ATOM 1238 N N . ALA A 1 162 ? -6.957 -2.578 13.107 1.00 89.56 162 ALA A N 1
ATOM 1239 C CA . ALA A 1 162 ? -7.963 -3.631 13.020 1.00 89.56 162 ALA A CA 1
ATOM 1240 C C . ALA A 1 162 ? -8.039 -4.472 14.305 1.00 89.56 162 ALA A C 1
ATOM 1242 O O . ALA A 1 162 ? -9.130 -4.690 14.841 1.00 89.56 162 ALA A O 1
ATOM 1243 N N . ALA A 1 163 ? -6.892 -4.880 14.855 1.00 91.06 163 ALA A N 1
ATOM 1244 C CA . ALA A 1 163 ? -6.826 -5.631 16.106 1.00 91.06 163 ALA A CA 1
ATOM 1245 C C . ALA A 1 163 ? -7.404 -4.829 17.286 1.00 91.06 163 ALA A C 1
ATOM 1247 O O . ALA A 1 163 ? -8.196 -5.352 18.077 1.00 91.06 163 ALA A O 1
ATOM 1248 N N . CYS A 1 164 ? -7.071 -3.539 17.390 1.00 89.62 164 CYS A N 1
ATOM 1249 C CA . CYS A 1 164 ? -7.608 -2.658 18.423 1.00 89.62 164 CYS A CA 1
ATOM 1250 C C . CYS A 1 164 ? -9.118 -2.416 18.268 1.00 89.62 164 CYS A C 1
ATOM 1252 O O . CYS A 1 164 ? -9.836 -2.409 19.275 1.00 89.62 164 CYS A O 1
ATOM 1254 N N . ALA A 1 165 ? -9.619 -2.270 17.037 1.00 86.94 165 ALA A N 1
ATOM 1255 C CA . ALA A 1 165 ? -11.047 -2.138 16.750 1.00 86.94 165 ALA A CA 1
ATOM 1256 C C . ALA A 1 165 ? -11.827 -3.391 17.187 1.00 86.94 165 ALA A C 1
ATOM 1258 O O . ALA A 1 165 ? -12.830 -3.292 17.905 1.00 86.94 165 ALA A O 1
ATOM 1259 N N . PHE A 1 166 ? -11.316 -4.574 16.837 1.00 88.75 166 PHE A N 1
ATOM 1260 C CA . PHE A 1 166 ? -11.885 -5.861 17.236 1.00 88.75 166 PHE A CA 1
ATOM 1261 C C . PHE A 1 166 ? -11.900 -6.035 18.764 1.00 88.75 166 PHE A C 1
ATOM 1263 O O . PHE A 1 166 ? -12.941 -6.333 19.360 1.00 88.75 166 PHE A O 1
ATOM 1270 N N . MET A 1 167 ? -10.765 -5.774 19.421 1.00 87.69 167 MET A N 1
ATOM 1271 C CA . MET A 1 167 ? -10.630 -5.845 20.880 1.00 87.69 167 MET A CA 1
ATOM 1272 C C . MET A 1 167 ? -11.576 -4.870 21.592 1.00 87.69 167 MET A C 1
ATOM 1274 O O . MET A 1 167 ? -12.243 -5.249 22.557 1.00 87.69 167 MET A O 1
ATOM 1278 N N . SER A 1 168 ? -11.693 -3.630 21.105 1.00 86.56 168 SER A N 1
ATOM 1279 C CA . SER A 1 168 ? -12.599 -2.615 21.663 1.00 86.56 168 SER A CA 1
ATOM 1280 C C . SER A 1 168 ? -14.058 -3.086 21.662 1.00 86.56 168 SER A C 1
ATOM 1282 O O . SER A 1 168 ? -14.780 -2.892 22.648 1.00 86.56 168 SER A O 1
ATOM 1284 N N . TYR A 1 169 ? -14.487 -3.764 20.594 1.00 85.50 169 TYR A N 1
ATOM 1285 C CA . TYR A 1 169 ? -15.832 -4.323 20.494 1.00 85.50 169 TYR A CA 1
ATOM 1286 C C . TYR A 1 169 ? -16.045 -5.534 21.407 1.00 85.50 169 TYR A C 1
ATOM 1288 O O . TYR A 1 169 ? -17.041 -5.586 22.131 1.00 85.50 169 TYR A O 1
ATOM 1296 N N . LYS A 1 170 ? -15.092 -6.471 21.466 1.00 84.62 170 LYS A N 1
ATOM 1297 C CA . LYS A 1 170 ? -15.168 -7.616 22.392 1.00 84.62 170 LYS A CA 1
ATOM 1298 C C . LYS A 1 170 ? -15.219 -7.172 23.856 1.00 84.62 170 LYS A C 1
ATOM 1300 O O . LYS A 1 170 ? -16.029 -7.685 24.626 1.00 84.62 170 LYS A O 1
ATOM 1305 N N . LEU A 1 171 ? -14.427 -6.165 24.230 1.00 83.25 171 LEU A N 1
ATOM 1306 C CA . LEU A 1 171 ? -14.474 -5.561 25.565 1.00 83.25 171 LEU A CA 1
ATOM 1307 C C . LEU A 1 171 ? -15.822 -4.888 25.854 1.00 83.25 171 LEU A C 1
ATOM 1309 O O . LEU A 1 171 ? -16.284 -4.912 26.995 1.00 83.25 171 LEU A O 1
ATOM 1313 N N . HIS A 1 172 ? -16.466 -4.294 24.844 1.00 82.00 172 HIS A N 1
ATOM 1314 C CA . HIS A 1 172 ? -17.811 -3.748 25.004 1.00 82.00 172 HIS A CA 1
ATOM 1315 C C . HIS A 1 172 ? -18.838 -4.836 25.307 1.00 82.00 172 HIS A C 1
ATOM 1317 O O . HIS A 1 172 ? -19.578 -4.680 26.276 1.00 82.00 172 HIS A O 1
ATOM 1323 N N . LEU A 1 173 ? -18.854 -5.913 24.516 1.00 82.44 173 LEU A N 1
ATOM 1324 C CA . LEU A 1 173 ? -19.771 -7.036 24.707 1.00 82.44 173 LEU A CA 1
ATOM 1325 C C . LEU A 1 173 ? -19.596 -7.668 26.088 1.00 82.44 173 LEU A C 1
ATOM 1327 O O . LEU A 1 173 ? -20.580 -7.858 26.796 1.00 82.44 173 LEU A O 1
ATOM 1331 N N . LYS A 1 174 ? -18.345 -7.899 26.512 1.00 79.69 174 LYS A N 1
ATOM 1332 C CA . LYS A 1 174 ? -18.045 -8.433 27.846 1.00 79.69 174 LYS A CA 1
ATOM 1333 C C . LYS A 1 174 ? -18.574 -7.525 28.956 1.00 79.69 174 LYS A C 1
ATOM 1335 O O . LYS A 1 174 ? -19.150 -8.017 29.915 1.00 79.69 174 LYS A O 1
ATOM 1340 N N . LYS A 1 175 ? -18.415 -6.200 28.832 1.00 78.44 175 LYS A N 1
ATOM 1341 C CA . LYS A 1 175 ? -18.978 -5.258 29.814 1.00 78.44 175 LYS A CA 1
ATOM 1342 C C . LYS A 1 175 ? -20.506 -5.342 29.839 1.00 78.44 175 LYS A C 1
ATOM 1344 O O . LYS A 1 175 ? -21.073 -5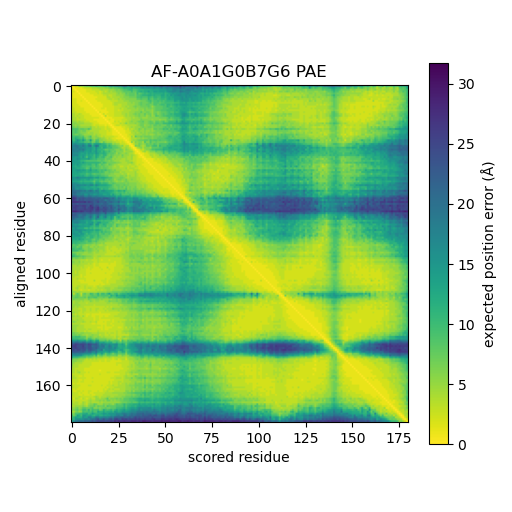.443 30.917 1.00 78.44 175 LYS A O 1
ATOM 1349 N N . SER A 1 176 ? -21.154 -5.342 28.675 1.00 75.06 176 SER A N 1
ATOM 1350 C CA . SER A 1 176 ? -22.615 -5.430 28.582 1.00 75.06 176 SER A CA 1
ATOM 1351 C C . SER A 1 176 ? -23.171 -6.713 29.206 1.00 75.06 176 SER A C 1
ATOM 1353 O O . SER A 1 176 ? -24.181 -6.637 29.883 1.00 75.06 176 SER A O 1
ATOM 1355 N N . GLN A 1 177 ? -22.496 -7.857 29.062 1.00 71.19 177 GLN A N 1
ATOM 1356 C CA . GLN A 1 177 ? -22.918 -9.131 29.668 1.00 71.19 177 GLN A CA 1
ATOM 1357 C C . GLN A 1 177 ? -22.811 -9.172 31.198 1.00 71.19 177 GLN A C 1
ATOM 1359 O O . GLN A 1 177 ? -23.525 -9.936 31.824 1.00 71.19 177 GLN A O 1
ATOM 1364 N N . VAL A 1 178 ? -21.918 -8.379 31.796 1.00 70.62 178 VAL A N 1
ATOM 1365 C CA . VAL A 1 178 ? -21.735 -8.312 33.261 1.00 70.62 178 VAL A CA 1
ATOM 1366 C C . VAL A 1 178 ? -22.698 -7.306 33.910 1.00 70.62 178 VAL A C 1
ATOM 1368 O O . VAL A 1 178 ? -22.816 -7.266 35.128 1.00 70.62 178 VAL A O 1
ATOM 1371 N N . THR A 1 179 ? -23.361 -6.459 33.114 1.00 60.62 179 THR A N 1
ATOM 1372 C CA . THR A 1 179 ? -24.278 -5.415 33.619 1.00 60.62 179 THR A CA 1
ATOM 1373 C C . THR A 1 179 ? -25.760 -5.791 33.469 1.00 60.62 179 THR A C 1
ATOM 1375 O O . THR A 1 179 ? -26.615 -4.963 33.773 1.00 60.62 179 THR A O 1
ATOM 1378 N N . VAL A 1 180 ? -26.044 -6.998 32.966 1.00 50.38 180 VAL A N 1
ATOM 1379 C CA . VAL A 1 180 ? -27.374 -7.631 32.900 1.00 50.38 180 VAL A CA 1
ATOM 1380 C C . VAL A 1 180 ? -27.446 -8.662 34.014 1.00 50.38 180 VAL A C 1
ATOM 1382 O O . VAL A 1 180 ? -28.503 -8.721 34.671 1.00 50.38 180 VAL A O 1
#

Foldseek 3Di:
DLVVLLVLLVVLLVFLLVLLQCLLQQLCLQLVNNPPVVSVVVLVVLLVVLVVVLVVCVVVVHPLVPDPDPVSVVSVCSNVQRDDPVLSVCLNVLSNVLSVLSVVLSVCLVVLDPVNLVSLVVSLVSLVVSLVSHDFHPPDPGDDDTSNVSSVSSNVSSNSSSVSSNVSNVVVVVVVVVVD